Protein AF-A0AAW0DD60-F1 (afdb_monomer_lite)

pLDDT: mean 72.57, std 22.31, range [29.2, 98.38]

Secondary structure (DSSP, 8-state):
-HHHHHHHHHHHHHHHHHHHHHHHHHS-----SS-S-HHHHHHHHHHHHHHHHHHHHHHHHHTS-GGGGTT-TT--HHHHHHHHHHHHHHHHHHHHHHHHHHHSTTTT---GGGHHHHHHHHHHHHHHHHHHH--SS--S----HHHHHHHHHHTEE--TTSTTPPPEEPPHHHHHHHHHH-HHHHHTTHHHHHHHHHHHH---GGGGHHHHHHHHHHHHHHHHH-TT-TTTGGGPPPPSS--TT--SHHHHHHHHHHHTS----------------PPPPS--HHHHHHHHHHHHHHTTS--PPP--------------------------

Foldseek 3Di:
DPPVVVVVVVVVVVVVVVVVVVCVVPPPPPPPDDDPPPPLLVLLVQLLVLLVLLLVLLCCVQVVVLLLLLVDPPHDLVSLLCNLLSNLQSLLSNLLSVVLCVVVCVNQPDDPVCVVLSVQLVVLVVLLLCLLCDPVAPAANRDHPVLSVVSNVVQWDADPVDPVGRIHGDDSVRSVVCCLPPPVNVVSSVSVSVNSNVSNPDPDPSNSQSSLLNSLSSLSNSCSSPVPPPCSVVSRDDDPDLPPSRDHPVSVVVVVVVVPDDDPDDDDDDDDDDDDDDDDDPPCPVVSVVVSVVSVVVSNDDDDDDDDDDDDDDDDDDDDDDDDDDDDDDDD

Radius of gyration: 29.28 Å; chains: 1; bounding box: 53×92×102 Å

Organism: NCBI:txid297713

Sequence (332 aa):
MGTTSLALACIALVISLLHALIAAWIRPRSYNSRWGNDRDIMRKFPLYKATEDLSYKLRNIVDNNFALIFTSDQSTDRQRSYAVMHTSYVFGQFLSWVHILRNETEFLNPSIKHRHDARAINLIFRHIRTTLLTDGSSSPFMLWAGEQLAIAEIMTVRDPMEEGGQARCVGFATFCRKWKADEDFRDWFHPTAEGLFLIGESNDPSDYERLQCLQHLLADLLVHLNPQDHDAEMRIIRCHATPSWCRCNYCDKARSMTMSRPSVLHNSPQSVSILPVLRPNAHGKDDNINMAMEAMKSLTRPGGSVPLSTKQPSSSKRMDWLLTPMFLCMYQ

Structure (mmCIF, N/CA/C/O backbone):
data_AF-A0AAW0DD60-F1
#
_entry.id   AF-A0AAW0DD60-F1
#
loop_
_atom_site.group_PDB
_atom_site.id
_atom_site.type_symbol
_atom_site.label_atom_id
_atom_site.label_alt_id
_atom_site.label_comp_id
_atom_site.label_asym_id
_atom_site.label_entity_id
_atom_site.label_seq_id
_atom_site.pdbx_PDB_ins_code
_atom_site.Cartn_x
_atom_site.Cartn_y
_atom_site.Cartn_z
_atom_site.occupancy
_atom_site.B_iso_or_equiv
_atom_site.auth_seq_id
_atom_site.auth_comp_id
_atom_site.auth_asym_id
_atom_site.auth_atom_id
_atom_site.pdbx_PDB_model_num
ATOM 1 N N . MET A 1 1 ? -13.784 -18.031 71.595 1.00 58.53 1 MET A N 1
ATOM 2 C CA . MET A 1 1 ? -14.103 -18.137 70.151 1.00 58.53 1 MET A CA 1
ATOM 3 C C . MET A 1 1 ? -13.802 -16.865 69.336 1.00 58.53 1 MET A C 1
ATOM 5 O O . MET A 1 1 ? -13.918 -16.927 68.124 1.00 58.53 1 MET A O 1
ATOM 9 N N . GLY A 1 2 ? -13.368 -15.738 69.929 1.00 68.44 2 GLY A N 1
ATOM 10 C CA . GLY A 1 2 ? -13.127 -14.490 69.172 1.00 68.44 2 GLY A CA 1
ATOM 11 C C . GLY A 1 2 ? -11.720 -14.298 68.578 1.00 68.44 2 GLY A C 1
ATOM 12 O O . GLY A 1 2 ? -11.557 -13.536 67.633 1.00 68.44 2 GLY A O 1
ATOM 13 N N . THR A 1 3 ? -10.697 -14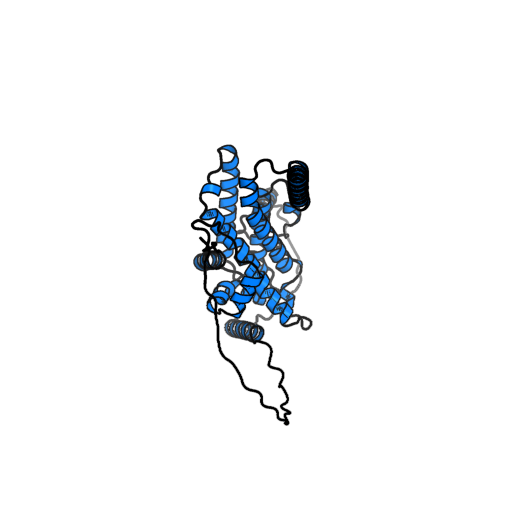.988 69.090 1.00 76.25 3 THR A N 1
ATOM 14 C CA . THR A 1 3 ? -9.293 -14.747 68.699 1.00 76.25 3 THR A CA 1
ATOM 15 C C . THR A 1 3 ? -8.919 -15.367 67.351 1.00 76.25 3 THR A C 1
ATOM 17 O O . THR A 1 3 ? -8.161 -14.773 66.589 1.00 76.25 3 THR A O 1
ATOM 20 N N . THR A 1 4 ? -9.489 -16.524 67.009 1.00 81.31 4 THR A N 1
ATOM 21 C CA . THR A 1 4 ? -9.241 -17.215 65.733 1.00 81.31 4 THR A CA 1
ATOM 22 C C . THR A 1 4 ? -9.902 -16.505 64.550 1.00 81.31 4 THR A C 1
ATOM 24 O O . THR A 1 4 ? -9.303 -16.400 63.483 1.00 81.31 4 THR A O 1
ATOM 27 N N . SER A 1 5 ? -11.101 -15.948 64.746 1.00 83.62 5 SER A N 1
ATOM 28 C CA . SER A 1 5 ? -11.813 -15.192 63.707 1.00 83.62 5 SER A CA 1
ATOM 29 C C . SER A 1 5 ? -11.115 -13.876 63.361 1.00 83.62 5 SER A C 1
ATOM 31 O O . SER A 1 5 ? -11.085 -13.487 62.195 1.00 83.62 5 SER A O 1
ATOM 33 N N . LEU A 1 6 ? -10.532 -13.201 64.358 1.00 85.44 6 LEU A N 1
ATOM 34 C CA . LEU A 1 6 ? -9.792 -11.958 64.143 1.00 85.44 6 LEU A CA 1
ATOM 35 C C . LEU A 1 6 ? -8.510 -12.210 63.335 1.00 85.44 6 LEU A C 1
ATOM 37 O O . LEU A 1 6 ? -8.210 -11.469 62.403 1.00 85.44 6 LEU A O 1
ATOM 41 N N . ALA A 1 7 ? -7.792 -13.293 63.643 1.00 85.94 7 ALA A N 1
ATOM 42 C CA . ALA A 1 7 ? -6.580 -13.667 62.920 1.00 85.94 7 ALA A CA 1
ATOM 43 C C . ALA A 1 7 ? -6.859 -13.975 61.437 1.00 85.94 7 ALA A C 1
ATOM 45 O O . ALA A 1 7 ? -6.128 -13.511 60.562 1.00 85.94 7 ALA A O 1
ATOM 46 N N . LEU A 1 8 ? -7.946 -14.697 61.145 1.00 85.62 8 LEU A N 1
ATOM 47 C CA . LEU A 1 8 ? -8.346 -15.021 59.771 1.00 85.62 8 LEU A CA 1
ATOM 48 C C . LEU A 1 8 ? -8.728 -13.771 58.964 1.00 85.62 8 LEU A C 1
ATOM 50 O O . LEU A 1 8 ? -8.337 -13.653 57.802 1.00 85.62 8 LEU A O 1
ATOM 54 N N . ALA A 1 9 ? -9.424 -12.813 59.583 1.00 88.50 9 ALA A N 1
ATOM 55 C CA . ALA A 1 9 ? -9.783 -11.554 58.932 1.00 88.50 9 ALA A CA 1
ATOM 56 C C . ALA A 1 9 ? -8.542 -10.725 58.548 1.00 88.50 9 ALA A C 1
ATOM 58 O O . ALA A 1 9 ? -8.467 -10.193 57.439 1.00 88.50 9 ALA A O 1
ATOM 59 N N . CYS A 1 10 ? -7.535 -10.670 59.424 1.00 91.50 10 CYS A N 1
ATOM 60 C CA . CYS A 1 10 ? -6.281 -9.968 59.145 1.00 91.50 10 CYS A CA 1
ATOM 61 C C . CYS A 1 10 ? -5.509 -10.600 57.980 1.00 91.50 10 CYS A C 1
ATOM 63 O O . CYS A 1 10 ? -4.998 -9.885 57.119 1.00 91.50 10 CYS A O 1
ATOM 65 N N . ILE A 1 11 ? -5.460 -11.933 57.914 1.00 91.81 11 ILE A N 1
ATOM 66 C CA . ILE A 1 11 ? -4.770 -12.650 56.834 1.00 91.81 11 ILE A CA 1
ATOM 67 C C . ILE A 1 11 ? -5.445 -12.373 55.483 1.00 91.81 11 ILE A C 1
ATOM 69 O O . ILE A 1 11 ? -4.763 -12.053 54.509 1.00 91.81 11 ILE A O 1
ATOM 73 N N . ALA A 1 12 ? -6.779 -12.420 55.427 1.00 89.31 12 ALA A N 1
ATOM 74 C CA . ALA A 1 12 ? -7.529 -12.137 54.203 1.00 89.31 12 ALA A CA 1
ATOM 75 C C . ALA A 1 12 ? -7.327 -10.693 53.707 1.00 89.31 12 ALA A C 1
ATOM 77 O O . ALA A 1 12 ? -7.195 -10.451 52.502 1.00 89.31 12 ALA A O 1
ATOM 78 N N . LEU A 1 13 ? -7.245 -9.735 54.633 1.00 92.69 13 LEU A N 1
ATOM 79 C CA . LEU A 1 13 ? -6.998 -8.331 54.313 1.00 92.69 13 LEU A CA 1
ATOM 80 C C . LEU A 1 13 ? -5.585 -8.117 53.750 1.00 92.69 13 LEU A C 1
ATOM 82 O O . LEU A 1 13 ? -5.423 -7.439 52.736 1.00 92.69 13 LEU A O 1
ATOM 86 N N . VAL A 1 14 ? -4.574 -8.758 54.339 1.00 94.25 14 VAL A N 1
ATOM 87 C CA . VAL A 1 14 ? -3.184 -8.689 53.857 1.00 94.25 14 VAL A CA 1
ATOM 88 C C . VAL A 1 14 ? -3.040 -9.307 52.465 1.00 94.25 14 VAL A C 1
ATOM 90 O O . VAL A 1 14 ? -2.397 -8.716 51.598 1.00 94.25 14 VAL A O 1
ATOM 93 N N . ILE A 1 15 ? -3.686 -10.448 52.208 1.00 90.94 15 ILE A N 1
ATOM 94 C CA . ILE A 1 15 ? -3.674 -11.098 50.887 1.00 90.94 15 ILE A CA 1
ATOM 95 C C . ILE A 1 15 ? -4.346 -10.210 49.834 1.00 90.94 15 ILE A C 1
ATOM 97 O O . ILE A 1 15 ? -3.844 -10.100 48.715 1.00 90.94 15 ILE A O 1
ATOM 101 N N . SER A 1 16 ? -5.445 -9.544 50.188 1.00 90.88 16 SER A N 1
ATOM 102 C CA . SER A 1 16 ? -6.163 -8.644 49.276 1.00 90.88 16 SER A CA 1
ATOM 103 C C . SER A 1 16 ? -5.336 -7.399 48.936 1.00 90.88 16 SER A C 1
ATOM 105 O O . SER A 1 16 ? -5.269 -6.994 47.774 1.00 90.88 16 SER A O 1
ATOM 107 N N . LEU A 1 17 ? -4.635 -6.833 49.923 1.00 92.38 17 LEU A N 1
ATOM 108 C CA . LEU A 1 17 ? -3.708 -5.718 49.716 1.00 92.38 17 LEU A CA 1
ATOM 109 C C . LEU A 1 17 ? -2.509 -6.122 48.850 1.00 92.38 17 LEU A C 1
ATOM 111 O O . LEU A 1 17 ? -2.136 -5.383 47.941 1.00 92.38 17 LEU A O 1
ATOM 115 N N . LEU A 1 18 ? -1.940 -7.309 49.077 1.00 91.81 18 LEU A N 1
ATOM 116 C CA . LEU A 1 18 ? -0.852 -7.844 48.256 1.00 91.81 18 LEU A CA 1
ATOM 117 C C . LEU A 1 18 ? -1.283 -8.044 46.800 1.00 91.81 18 LEU A C 1
ATOM 119 O O . LEU A 1 18 ? -0.557 -7.634 45.897 1.00 91.81 18 LEU A O 1
ATOM 123 N N . HIS A 1 19 ? -2.475 -8.593 46.556 1.00 83.81 19 HIS A N 1
ATOM 124 C CA . HIS A 1 19 ? -3.003 -8.733 45.196 1.00 83.81 19 HIS A CA 1
ATOM 125 C C . HIS A 1 19 ? -3.221 -7.380 44.518 1.00 83.81 19 HIS A C 1
ATOM 127 O O . HIS A 1 19 ? -2.851 -7.220 43.356 1.00 83.81 19 HIS A O 1
ATOM 133 N N . ALA A 1 20 ? -3.761 -6.388 45.231 1.00 83.81 20 ALA A N 1
ATOM 134 C CA . ALA A 1 20 ? -3.947 -5.045 44.688 1.00 83.81 20 ALA A CA 1
ATOM 135 C C . ALA A 1 20 ? -2.608 -4.377 44.325 1.00 83.81 20 ALA A C 1
ATOM 137 O O . ALA A 1 20 ? -2.498 -3.742 43.276 1.00 83.81 20 ALA A O 1
ATOM 138 N N . LEU A 1 21 ? -1.573 -4.565 45.149 1.00 86.06 21 LEU A N 1
ATOM 139 C CA . LEU A 1 21 ? -0.232 -4.033 44.899 1.00 86.06 21 LEU A CA 1
ATOM 140 C C . LEU A 1 21 ? 0.462 -4.734 43.726 1.00 86.06 21 LEU A C 1
ATOM 142 O O . LEU A 1 21 ? 1.033 -4.061 42.869 1.00 86.06 21 LEU A O 1
ATOM 146 N N . ILE A 1 22 ? 0.365 -6.062 43.636 1.00 84.81 22 ILE A N 1
ATOM 147 C CA . ILE A 1 22 ? 0.901 -6.834 42.506 1.00 84.81 22 ILE A CA 1
ATOM 148 C C . ILE A 1 22 ? 0.176 -6.449 41.212 1.00 84.81 22 ILE A C 1
ATOM 150 O O . ILE A 1 22 ? 0.825 -6.200 40.200 1.00 84.81 22 ILE A O 1
ATOM 154 N N . ALA A 1 23 ? -1.151 -6.305 41.243 1.00 77.06 23 ALA A N 1
ATOM 155 C CA . ALA A 1 23 ? -1.932 -5.858 40.093 1.00 77.06 23 ALA A CA 1
ATOM 156 C C . ALA A 1 23 ? -1.614 -4.410 39.684 1.00 77.06 23 ALA A C 1
ATOM 158 O O . ALA A 1 23 ? -1.673 -4.090 38.500 1.00 77.06 23 ALA A O 1
ATOM 159 N N . ALA A 1 24 ? -1.257 -3.534 40.629 1.00 77.00 24 ALA A N 1
ATOM 160 C CA . ALA A 1 24 ? -0.806 -2.172 40.342 1.00 77.00 24 ALA A CA 1
ATOM 161 C C . ALA A 1 24 ? 0.625 -2.127 39.777 1.00 77.00 24 ALA A C 1
ATOM 163 O O . ALA A 1 24 ? 0.925 -1.260 38.961 1.00 77.00 24 ALA A O 1
ATOM 164 N N . TRP A 1 25 ? 1.489 -3.061 40.184 1.00 78.00 25 TRP A N 1
ATOM 165 C CA . TRP A 1 25 ? 2.890 -3.131 39.759 1.00 78.00 25 TRP A CA 1
ATOM 166 C C . TRP A 1 25 ? 3.079 -3.853 38.416 1.00 78.00 25 TRP A C 1
ATOM 168 O O . TRP A 1 25 ? 3.893 -3.428 37.601 1.00 78.00 25 TRP A O 1
ATOM 178 N N . ILE A 1 26 ? 2.292 -4.905 38.160 1.00 70.94 26 ILE A N 1
ATOM 179 C CA . ILE A 1 26 ? 2.250 -5.633 36.878 1.00 70.94 26 ILE A CA 1
ATOM 180 C C . ILE A 1 26 ? 1.429 -4.872 35.833 1.00 70.94 26 ILE A C 1
ATOM 182 O O . ILE A 1 26 ? 1.567 -5.141 34.638 1.00 70.94 26 ILE A O 1
ATOM 186 N N . ARG A 1 27 ? 0.608 -3.890 36.244 1.00 54.12 27 ARG A N 1
ATOM 187 C CA . ARG A 1 27 ? -0.030 -2.973 35.297 1.00 54.12 27 ARG A CA 1
ATOM 188 C C . ARG A 1 27 ? 1.100 -2.362 34.465 1.00 54.12 27 ARG A C 1
ATOM 190 O O . ARG A 1 27 ? 1.954 -1.689 35.048 1.00 54.12 27 ARG A O 1
ATOM 197 N N . PRO A 1 28 ? 1.166 -2.630 33.146 1.00 50.16 28 PRO A N 1
ATOM 198 C CA . PRO A 1 28 ? 2.256 -2.143 32.326 1.00 50.16 28 PRO A CA 1
ATOM 199 C C . PRO A 1 28 ? 2.356 -0.654 32.585 1.00 50.16 28 PRO A C 1
ATOM 201 O O . PRO A 1 28 ? 1.345 0.052 32.537 1.00 50.16 28 PRO A O 1
ATOM 204 N N . ARG A 1 29 ? 3.557 -0.173 32.896 1.00 51.78 29 ARG A N 1
ATOM 205 C CA . ARG A 1 29 ? 3.861 1.254 32.937 1.00 51.78 29 ARG A CA 1
ATOM 206 C C . ARG A 1 29 ? 3.817 1.764 31.492 1.00 51.78 29 ARG A C 1
ATOM 208 O O . ARG A 1 29 ? 4.829 2.171 30.933 1.00 51.78 29 ARG A O 1
ATOM 215 N N . SER A 1 30 ? 2.656 1.641 30.847 1.00 52.03 30 SER A N 1
ATOM 216 C CA . SER A 1 30 ? 2.381 2.146 29.520 1.00 52.03 30 SER A CA 1
ATOM 217 C C . SER A 1 30 ? 2.425 3.651 29.655 1.00 52.03 30 SER A C 1
ATOM 219 O O . SER A 1 30 ? 1.538 4.241 30.260 1.00 52.03 30 SER A O 1
ATOM 221 N N . TYR A 1 31 ? 3.548 4.220 29.231 1.00 49.25 31 TYR A N 1
ATOM 222 C CA . TYR A 1 31 ? 3.700 5.485 28.517 1.00 49.25 31 TYR A CA 1
ATOM 223 C C . TYR A 1 31 ? 2.509 6.472 28.589 1.00 49.25 31 TYR A C 1
ATOM 225 O O . TYR A 1 31 ? 2.004 6.939 27.574 1.00 49.25 31 TYR A O 1
ATOM 233 N N . ASN A 1 32 ? 2.057 6.803 29.797 1.00 47.62 32 ASN A N 1
ATOM 234 C CA . ASN A 1 32 ? 0.941 7.706 30.058 1.00 47.62 32 ASN A CA 1
ATOM 235 C C . ASN A 1 32 ? 1.502 9.027 30.578 1.00 47.62 32 ASN A C 1
ATOM 237 O O . ASN A 1 32 ? 1.500 9.275 31.783 1.00 47.62 32 ASN A O 1
ATOM 241 N N . SER A 1 33 ? 2.001 9.878 29.678 1.00 51.84 33 SER A N 1
ATOM 242 C CA . SER A 1 33 ? 2.185 11.300 30.010 1.00 51.84 33 SER A CA 1
ATOM 243 C C . SER A 1 33 ? 2.230 12.286 28.833 1.00 51.84 33 SER A C 1
ATOM 245 O O . SER A 1 33 ? 2.714 13.401 29.025 1.00 51.84 33 SER A O 1
ATOM 247 N N . ARG A 1 34 ? 1.718 11.971 27.626 1.00 49.78 34 ARG A N 1
ATOM 248 C CA . ARG A 1 34 ? 1.780 12.968 26.527 1.00 49.78 34 ARG A CA 1
ATOM 249 C C . ARG A 1 34 ? 0.598 13.101 25.564 1.00 49.78 34 ARG A C 1
ATOM 251 O O . ARG A 1 34 ? 0.681 13.914 24.652 1.00 49.78 34 ARG A O 1
ATOM 258 N N . TRP A 1 35 ? -0.512 12.395 25.761 1.00 50.56 35 TRP A N 1
ATOM 259 C CA . TRP A 1 35 ? -1.558 12.312 24.733 1.00 50.56 35 TRP A CA 1
ATOM 260 C C . TRP A 1 35 ? -2.943 12.634 25.304 1.00 50.56 35 TRP A C 1
ATOM 262 O O . TRP A 1 35 ? -3.798 11.777 25.444 1.00 50.56 35 TRP A O 1
ATOM 272 N N . GLY A 1 36 ? -3.171 13.903 25.650 1.00 47.34 36 GLY A N 1
ATOM 273 C CA . GLY A 1 36 ? -4.410 14.397 26.275 1.00 47.34 36 GLY A CA 1
ATOM 274 C C . GLY A 1 36 ? -5.673 14.387 25.395 1.00 47.34 36 GLY A C 1
ATOM 275 O O . GLY A 1 36 ? -6.549 15.217 25.614 1.00 47.34 36 GLY A O 1
ATOM 276 N N . ASN A 1 37 ? -5.771 13.499 24.397 1.00 51.62 37 ASN A N 1
ATOM 277 C CA . ASN A 1 37 ? -6.973 13.285 23.580 1.00 51.62 37 ASN A CA 1
ATOM 278 C C . ASN A 1 37 ? -6.962 11.860 22.962 1.00 51.62 37 ASN A C 1
ATOM 280 O O . ASN A 1 37 ? -6.845 11.682 21.749 1.00 51.62 37 ASN A O 1
ATOM 284 N N . ASP A 1 38 ? -7.018 10.830 23.815 1.00 51.16 38 ASP A N 1
ATOM 285 C CA . ASP A 1 38 ? -6.687 9.424 23.501 1.00 51.16 38 ASP A CA 1
ATOM 286 C C . ASP A 1 38 ? -7.427 8.804 22.299 1.00 51.16 38 ASP A C 1
ATOM 288 O O . ASP A 1 38 ? -6.847 8.006 21.568 1.00 51.16 38 ASP A O 1
ATOM 292 N N . ARG A 1 39 ? -8.689 9.162 22.028 1.00 52.03 39 ARG A N 1
ATOM 293 C CA . ARG A 1 39 ? -9.481 8.483 20.977 1.00 52.03 39 ARG A CA 1
ATOM 294 C C . ARG A 1 39 ? -9.035 8.816 19.552 1.00 52.03 39 ARG A C 1
ATOM 296 O O . ARG A 1 39 ? -8.955 7.921 18.714 1.00 52.03 39 ARG A O 1
ATOM 303 N N . ASP A 1 40 ? -8.701 10.075 19.281 1.00 54.78 40 ASP A N 1
ATOM 304 C CA . ASP A 1 40 ? -8.272 10.498 17.941 1.00 54.78 40 ASP A CA 1
ATOM 305 C C . ASP A 1 40 ? -6.845 10.028 17.634 1.00 54.78 40 ASP A C 1
ATOM 307 O O . ASP A 1 40 ? -6.516 9.712 16.490 1.00 54.78 40 ASP A O 1
ATOM 311 N N . ILE A 1 41 ? -6.004 9.935 18.667 1.00 54.16 41 ILE A N 1
ATOM 312 C CA . ILE A 1 41 ? -4.613 9.485 18.563 1.00 54.16 41 ILE A CA 1
ATOM 313 C C . ILE A 1 41 ? -4.563 7.965 18.372 1.00 54.16 41 ILE A C 1
ATOM 315 O O . ILE A 1 41 ? -3.881 7.495 17.460 1.00 54.16 41 ILE A O 1
ATOM 319 N N . MET A 1 42 ? -5.350 7.199 19.138 1.00 54.53 42 MET A N 1
ATOM 320 C CA . MET A 1 42 ? -5.428 5.738 18.995 1.00 54.53 42 MET A CA 1
ATOM 321 C C . MET A 1 42 ? -5.998 5.298 17.644 1.00 54.53 42 MET A C 1
ATOM 323 O O . MET A 1 42 ? -5.601 4.257 17.132 1.00 54.53 42 MET A O 1
ATOM 327 N N . ARG A 1 43 ? -6.883 6.092 17.028 1.00 61.47 43 ARG A N 1
ATOM 328 C CA . ARG A 1 43 ? -7.404 5.804 15.681 1.00 61.47 43 ARG A CA 1
ATOM 329 C C . ARG A 1 43 ? -6.423 6.201 14.561 1.00 61.47 43 ARG A C 1
ATOM 331 O O . ARG A 1 43 ? -6.370 5.526 13.536 1.00 61.47 43 ARG A O 1
ATOM 338 N N . LYS A 1 44 ? -5.609 7.253 14.743 1.00 67.94 44 LYS A N 1
ATOM 339 C CA . LYS A 1 44 ? -4.570 7.672 13.772 1.00 67.94 44 LYS A CA 1
ATOM 340 C C . LYS A 1 44 ? -3.329 6.784 13.796 1.00 67.94 44 LYS A C 1
ATOM 342 O O . LYS A 1 44 ? -2.707 6.589 12.754 1.00 67.94 44 LYS A O 1
ATOM 347 N N . PHE A 1 45 ? -2.966 6.258 14.962 1.00 78.12 45 PHE A N 1
ATOM 348 C CA . PHE A 1 45 ? -1.712 5.533 15.156 1.00 78.12 45 PHE A CA 1
ATOM 349 C C . PHE A 1 45 ? -1.550 4.292 14.251 1.00 78.12 45 PHE A C 1
ATOM 351 O O . PHE A 1 45 ? -0.482 4.145 13.652 1.00 78.12 45 PHE A O 1
ATOM 358 N N . PRO A 1 46 ? -2.575 3.438 14.045 1.00 88.00 46 PRO A N 1
ATOM 359 C CA . PRO A 1 46 ? -2.441 2.280 13.165 1.00 88.00 46 PRO A CA 1
ATOM 360 C C . PRO A 1 46 ? -2.243 2.657 11.693 1.00 88.00 46 PRO A C 1
ATOM 362 O O . PRO A 1 46 ? -1.403 2.064 11.016 1.00 88.00 46 PRO A O 1
ATOM 365 N N . LEU A 1 47 ? -2.951 3.684 11.210 1.00 90.19 47 LEU A N 1
ATOM 366 C CA . LEU A 1 47 ? -2.760 4.197 9.852 1.00 90.19 47 LEU A CA 1
ATOM 367 C C . LEU A 1 47 ? -1.389 4.850 9.692 1.00 90.19 47 LEU A C 1
ATOM 369 O O . LEU A 1 47 ? -0.732 4.626 8.678 1.00 90.19 47 LEU A O 1
ATOM 373 N N . TYR A 1 48 ? -0.956 5.645 10.672 1.00 90.00 48 TYR A N 1
ATOM 374 C CA . TYR A 1 48 ? 0.376 6.243 10.673 1.00 90.00 48 TYR A CA 1
ATOM 375 C C . TYR A 1 48 ? 1.440 5.155 10.530 1.00 90.00 48 TYR A C 1
ATOM 377 O O . TYR A 1 48 ? 2.282 5.231 9.637 1.00 90.00 48 TYR A O 1
ATOM 385 N N . LYS A 1 49 ? 1.341 4.091 11.337 1.00 91.06 49 LYS A N 1
ATOM 386 C CA . LYS A 1 49 ? 2.300 2.991 11.297 1.00 91.06 49 LYS A CA 1
ATOM 387 C C . LYS A 1 49 ? 2.285 2.247 9.959 1.00 91.06 49 LYS A C 1
ATOM 389 O O . LYS A 1 49 ? 3.342 2.024 9.381 1.00 91.06 49 LYS A O 1
ATOM 394 N N . ALA A 1 50 ? 1.106 1.936 9.423 1.00 95.19 50 ALA A N 1
ATOM 395 C CA . ALA A 1 50 ? 0.993 1.286 8.117 1.00 95.19 50 ALA A CA 1
ATOM 396 C C . ALA A 1 50 ? 1.517 2.168 6.966 1.00 95.19 50 ALA A C 1
ATOM 398 O O . ALA A 1 50 ? 2.139 1.671 6.029 1.00 95.19 50 ALA A O 1
ATOM 399 N N . THR A 1 51 ? 1.302 3.484 7.050 1.00 94.19 51 THR A N 1
ATOM 400 C CA . THR A 1 51 ? 1.831 4.465 6.089 1.00 94.19 51 THR A CA 1
ATOM 401 C C . THR A 1 51 ? 3.358 4.521 6.155 1.00 94.19 51 THR A C 1
ATOM 403 O O . THR A 1 51 ? 4.019 4.531 5.118 1.00 94.19 51 THR A O 1
ATOM 406 N N . GLU A 1 52 ? 3.925 4.521 7.363 1.00 92.00 52 GLU A N 1
ATOM 407 C CA . GLU A 1 52 ? 5.371 4.502 7.590 1.00 92.00 52 GLU A CA 1
ATOM 408 C C . GLU A 1 52 ? 6.005 3.219 7.044 1.00 92.00 52 GLU A C 1
ATOM 410 O O . GLU A 1 52 ? 6.982 3.291 6.296 1.00 92.00 52 GLU A O 1
ATOM 415 N N . ASP A 1 53 ? 5.427 2.059 7.361 1.00 94.25 53 ASP A N 1
ATOM 416 C CA . ASP A 1 53 ? 5.940 0.757 6.932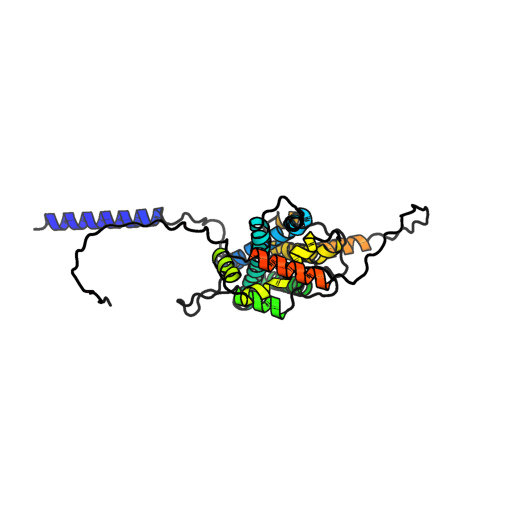 1.00 94.25 53 ASP A CA 1
ATOM 417 C C . ASP A 1 53 ? 5.905 0.619 5.400 1.00 94.25 53 ASP A C 1
ATOM 419 O O . ASP A 1 53 ? 6.888 0.176 4.795 1.00 94.25 53 ASP A O 1
ATOM 423 N N . LEU A 1 54 ? 4.819 1.063 4.751 1.00 96.06 54 LEU A N 1
ATOM 424 C CA . LEU A 1 54 ? 4.732 1.083 3.291 1.00 96.06 54 LEU A CA 1
ATOM 425 C C . LEU A 1 54 ? 5.732 2.077 2.683 1.00 96.06 54 LEU A C 1
ATOM 427 O O . LEU A 1 54 ? 6.467 1.706 1.772 1.00 96.06 54 LEU A O 1
ATOM 431 N N . SER A 1 55 ? 5.824 3.304 3.206 1.00 92.88 55 SER A N 1
ATOM 432 C CA . SER A 1 55 ? 6.774 4.320 2.721 1.00 92.88 55 SER A CA 1
ATOM 433 C C . SER A 1 55 ? 8.223 3.830 2.810 1.00 92.88 55 SER A C 1
ATOM 435 O O . SER A 1 55 ? 8.981 3.919 1.840 1.00 92.88 55 SER A O 1
ATOM 437 N N . TYR A 1 56 ? 8.600 3.225 3.940 1.00 91.19 56 TYR A N 1
ATOM 438 C CA . TYR A 1 56 ? 9.922 2.633 4.132 1.00 91.19 56 TYR A CA 1
ATOM 439 C C . TYR A 1 56 ? 10.171 1.471 3.166 1.00 91.19 56 TYR A C 1
ATOM 441 O O . TYR A 1 56 ? 11.263 1.354 2.603 1.00 91.19 56 TYR A O 1
ATOM 449 N N . LYS A 1 57 ? 9.160 0.626 2.929 1.00 94.12 57 LYS A N 1
ATOM 450 C CA . LYS A 1 57 ? 9.267 -0.472 1.969 1.00 94.12 57 LYS A CA 1
ATOM 451 C C . LYS A 1 57 ? 9.477 0.033 0.543 1.00 94.12 57 LYS A C 1
ATOM 453 O O . LYS A 1 57 ? 10.355 -0.496 -0.136 1.00 94.12 57 LYS A O 1
ATOM 458 N N . LEU A 1 58 ? 8.730 1.051 0.113 1.00 92.94 58 LEU A N 1
ATOM 459 C CA . LEU A 1 58 ? 8.896 1.658 -1.210 1.00 92.94 58 LEU A CA 1
ATOM 460 C C . LEU A 1 58 ? 10.289 2.263 -1.367 1.00 92.94 58 LEU A C 1
ATOM 462 O O . LEU A 1 58 ? 10.958 1.996 -2.358 1.00 92.94 58 LEU A O 1
ATOM 466 N N . ARG A 1 59 ? 10.779 2.974 -0.350 1.00 89.56 59 ARG A N 1
ATOM 467 C CA . ARG A 1 59 ? 12.151 3.493 -0.335 1.00 89.56 59 ARG A CA 1
ATOM 468 C C . ARG A 1 59 ? 13.202 2.400 -0.452 1.00 89.56 59 ARG A C 1
ATOM 470 O O . ARG A 1 59 ? 14.159 2.563 -1.191 1.00 89.56 59 ARG A O 1
ATOM 477 N N . ASN A 1 60 ? 13.017 1.262 0.210 1.00 90.12 60 ASN A N 1
ATOM 478 C CA . ASN A 1 60 ? 13.942 0.143 0.043 1.00 90.12 60 ASN A CA 1
ATOM 479 C C . ASN A 1 60 ? 13.917 -0.440 -1.374 1.00 90.12 60 ASN A C 1
ATOM 481 O O . ASN A 1 60 ? 14.963 -0.847 -1.871 1.00 90.12 60 ASN A O 1
ATOM 485 N N . ILE A 1 61 ? 12.750 -0.483 -2.020 1.00 90.44 61 ILE A N 1
ATOM 486 C CA . ILE A 1 61 ? 12.630 -0.939 -3.410 1.00 90.44 61 ILE A CA 1
ATOM 487 C C . ILE A 1 61 ? 13.339 0.030 -4.358 1.00 90.44 61 ILE A C 1
ATOM 489 O O . ILE A 1 61 ? 14.117 -0.433 -5.183 1.00 90.44 61 ILE A O 1
ATOM 493 N N . VAL A 1 62 ? 13.121 1.339 -4.202 1.00 87.56 62 VAL A N 1
ATOM 494 C CA . VAL A 1 62 ? 13.666 2.361 -5.110 1.00 87.56 62 VAL A CA 1
ATOM 495 C C . VAL A 1 62 ? 15.142 2.680 -4.839 1.00 87.56 62 VAL A C 1
ATOM 497 O O . VAL A 1 62 ? 15.943 2.637 -5.761 1.00 87.56 62 VAL A O 1
ATOM 500 N N . ASP A 1 63 ? 15.519 3.001 -3.598 1.00 84.56 63 ASP A N 1
ATOM 501 C CA . ASP A 1 63 ? 16.858 3.537 -3.288 1.00 84.56 63 ASP A CA 1
ATOM 502 C C . ASP A 1 63 ? 17.876 2.437 -2.977 1.00 84.56 63 ASP A C 1
ATOM 504 O O . ASP A 1 63 ? 19.063 2.570 -3.268 1.00 84.56 63 ASP A O 1
ATOM 508 N N . ASN A 1 64 ? 17.423 1.347 -2.349 1.00 81.38 64 ASN A N 1
ATOM 509 C CA . ASN A 1 64 ? 18.303 0.274 -1.877 1.00 81.38 64 ASN A CA 1
ATOM 510 C C . ASN A 1 64 ? 18.318 -0.934 -2.819 1.00 81.38 64 ASN A C 1
ATOM 512 O O . ASN A 1 64 ? 18.822 -1.991 -2.437 1.00 81.38 64 ASN A O 1
ATOM 516 N N . ASN A 1 65 ? 17.748 -0.792 -4.023 1.00 80.00 65 ASN A N 1
ATOM 517 C CA . ASN A 1 65 ? 17.671 -1.837 -5.040 1.00 80.00 65 ASN A CA 1
ATOM 518 C C . ASN A 1 65 ? 17.180 -3.181 -4.474 1.00 80.00 65 ASN A C 1
ATOM 520 O O . ASN A 1 65 ? 17.685 -4.246 -4.825 1.00 80.00 65 ASN A O 1
ATOM 524 N N . PHE A 1 66 ? 16.197 -3.152 -3.565 1.00 84.69 66 PHE A N 1
ATOM 525 C CA . PHE A 1 66 ? 15.702 -4.359 -2.892 1.00 84.69 66 PHE A CA 1
ATOM 526 C C . PHE A 1 66 ? 15.171 -5.413 -3.882 1.00 84.69 66 PHE A C 1
ATOM 528 O O . PHE A 1 66 ? 15.164 -6.602 -3.568 1.00 84.69 66 PHE A O 1
ATOM 535 N N . ALA A 1 67 ? 14.760 -4.996 -5.083 1.00 84.25 67 ALA A N 1
ATOM 536 C CA . ALA A 1 67 ? 14.327 -5.891 -6.150 1.00 84.25 67 ALA A CA 1
ATOM 537 C C . ALA A 1 67 ? 15.472 -6.726 -6.772 1.00 84.25 67 ALA A C 1
ATOM 539 O O . ALA A 1 67 ? 15.204 -7.781 -7.339 1.00 84.25 67 ALA A O 1
ATOM 540 N N . LEU A 1 68 ? 16.750 -6.369 -6.569 1.00 84.25 68 LEU A N 1
ATOM 541 C CA . LEU A 1 68 ? 17.896 -7.191 -7.010 1.00 84.25 68 LEU A CA 1
ATOM 542 C C . LEU A 1 68 ? 17.959 -8.565 -6.331 1.00 84.25 68 LEU A C 1
ATOM 544 O O . LEU A 1 68 ? 18.716 -9.438 -6.744 1.00 84.25 68 LEU A O 1
ATOM 548 N N . ILE A 1 69 ? 17.149 -8.796 -5.297 1.00 84.94 69 ILE A N 1
ATOM 549 C CA . ILE A 1 69 ? 17.000 -10.110 -4.670 1.00 84.94 69 ILE A CA 1
ATOM 550 C C . ILE A 1 69 ? 16.479 -11.183 -5.647 1.00 84.94 69 ILE A C 1
ATOM 552 O O . ILE A 1 69 ? 16.659 -12.379 -5.410 1.00 84.94 69 ILE A O 1
ATOM 556 N N . PHE A 1 70 ? 15.831 -10.774 -6.744 1.00 84.12 70 PHE A N 1
ATOM 557 C CA . PHE A 1 70 ? 15.345 -11.687 -7.782 1.00 84.12 70 PHE A CA 1
ATOM 558 C C . PHE A 1 70 ? 16.439 -12.064 -8.783 1.00 84.12 70 PHE A C 1
ATOM 560 O O . PHE A 1 70 ? 16.536 -13.237 -9.128 1.00 84.12 70 PHE A O 1
ATOM 567 N N . THR A 1 71 ? 17.321 -11.127 -9.136 1.00 83.81 71 THR A N 1
ATOM 568 C CA . THR A 1 71 ? 18.410 -11.336 -10.105 1.00 83.81 71 THR A CA 1
ATOM 569 C C . THR A 1 71 ? 19.725 -11.795 -9.476 1.00 83.81 71 THR A C 1
ATOM 571 O O . THR A 1 71 ? 20.596 -12.322 -10.161 1.00 83.81 71 THR A O 1
ATOM 574 N N . SER A 1 72 ? 19.907 -11.615 -8.166 1.00 85.62 72 SER A N 1
ATOM 575 C CA . SER A 1 72 ? 21.138 -12.003 -7.479 1.00 85.62 72 SER A CA 1
ATOM 576 C C . SER A 1 72 ? 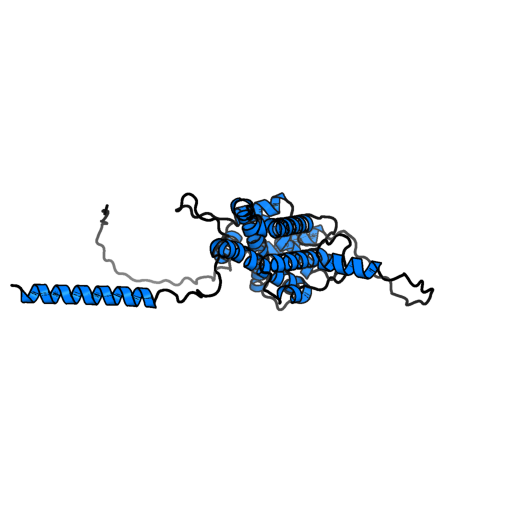21.206 -13.511 -7.214 1.00 85.62 72 SER A C 1
ATOM 578 O O . SER A 1 72 ? 20.377 -14.064 -6.484 1.00 85.62 72 SER A O 1
ATOM 580 N N . ASP A 1 73 ? 22.275 -14.149 -7.699 1.00 80.81 73 ASP A N 1
ATOM 581 C CA . ASP A 1 73 ? 22.602 -15.563 -7.445 1.00 80.81 73 ASP A CA 1
ATOM 582 C C . ASP A 1 73 ? 22.812 -15.886 -5.957 1.00 80.81 73 ASP A C 1
ATOM 584 O O . ASP A 1 73 ? 22.655 -17.027 -5.526 1.00 80.81 73 ASP A O 1
ATOM 588 N N . GLN A 1 74 ? 23.152 -14.882 -5.143 1.00 85.38 74 GLN A N 1
ATOM 589 C CA . GLN A 1 74 ? 23.371 -15.052 -3.702 1.00 85.38 74 GLN A CA 1
ATOM 590 C C . GLN A 1 74 ? 22.060 -15.097 -2.904 1.00 85.38 74 GLN A C 1
ATOM 592 O O . GLN A 1 74 ? 22.070 -15.396 -1.707 1.00 85.38 74 GLN A O 1
ATOM 597 N N . SER A 1 75 ? 20.929 -14.785 -3.540 1.00 86.25 75 SER A N 1
ATOM 598 C CA . SER A 1 75 ? 19.633 -14.723 -2.873 1.00 86.25 75 SER A CA 1
ATOM 599 C C . SER A 1 75 ? 18.984 -16.098 -2.790 1.00 86.25 75 SER A C 1
ATOM 601 O O . SER A 1 75 ? 18.790 -16.792 -3.784 1.00 86.25 75 SER A O 1
ATOM 603 N N . THR A 1 76 ? 18.599 -16.484 -1.579 1.00 89.88 76 THR A N 1
ATOM 604 C CA . THR A 1 76 ? 17.887 -17.740 -1.322 1.00 89.88 76 THR A CA 1
ATOM 605 C C . THR A 1 76 ? 16.409 -17.638 -1.702 1.00 89.88 76 THR A C 1
ATOM 607 O O . THR A 1 76 ? 15.785 -16.582 -1.569 1.00 89.88 76 THR A O 1
ATOM 610 N N . ASP A 1 77 ? 15.789 -18.764 -2.054 1.00 88.69 77 ASP A N 1
ATOM 611 C CA . ASP A 1 77 ? 14.344 -18.827 -2.332 1.00 88.69 77 ASP A CA 1
ATOM 612 C C . ASP A 1 77 ? 13.501 -18.344 -1.148 1.00 88.69 77 ASP A C 1
ATOM 614 O O . ASP A 1 77 ? 12.480 -17.672 -1.307 1.00 88.69 77 ASP A O 1
ATOM 618 N N . ARG A 1 78 ? 13.978 -18.593 0.077 1.00 90.06 78 ARG A N 1
ATOM 619 C CA . ARG A 1 78 ? 13.359 -18.068 1.297 1.00 90.06 78 ARG A CA 1
ATOM 620 C C . ARG A 1 78 ? 13.338 -16.538 1.317 1.00 90.06 78 ARG A C 1
ATOM 622 O O . ARG A 1 78 ? 12.335 -15.957 1.734 1.00 90.06 78 ARG A O 1
ATOM 629 N N . GLN A 1 79 ? 14.426 -15.889 0.909 1.00 90.62 79 GLN A N 1
ATOM 630 C CA . GLN A 1 79 ? 14.519 -14.431 0.858 1.00 90.62 79 GLN A CA 1
ATOM 631 C C . GLN A 1 79 ? 13.594 -13.848 -0.215 1.00 90.62 79 GLN A C 1
ATOM 633 O O . GLN A 1 79 ? 12.871 -12.898 0.082 1.00 90.62 79 GLN A O 1
ATOM 638 N N . ARG A 1 80 ? 13.541 -14.455 -1.408 1.00 91.00 80 ARG A N 1
ATOM 639 C CA . ARG A 1 80 ? 12.621 -14.054 -2.491 1.00 91.00 80 ARG A CA 1
ATOM 640 C C . ARG A 1 80 ? 11.157 -14.200 -2.074 1.00 91.00 80 ARG A C 1
ATOM 642 O O . ARG A 1 80 ? 10.382 -13.253 -2.179 1.00 91.00 80 ARG A O 1
ATOM 649 N N . SER A 1 81 ? 10.794 -15.343 -1.490 1.00 91.88 81 SER A N 1
ATOM 650 C CA . SER A 1 81 ? 9.444 -15.589 -0.963 1.00 91.88 81 SER A CA 1
ATOM 651 C C . SER A 1 81 ? 9.060 -14.566 0.114 1.00 91.88 81 SER A C 1
ATOM 653 O O . SER A 1 81 ? 7.982 -13.972 0.067 1.00 91.88 81 SER A O 1
ATOM 655 N N . TYR A 1 82 ? 9.967 -14.290 1.059 1.00 93.56 82 TYR A N 1
ATOM 656 C CA . TYR A 1 82 ? 9.758 -13.259 2.075 1.00 93.56 82 TYR A CA 1
ATOM 657 C C . TYR A 1 82 ? 9.590 -11.865 1.459 1.00 93.56 82 TYR A C 1
ATOM 659 O O . TYR A 1 82 ? 8.710 -11.117 1.884 1.00 93.56 82 TYR A O 1
ATOM 667 N N . ALA A 1 83 ? 10.403 -11.518 0.459 1.00 93.88 83 ALA A N 1
ATOM 668 C CA . ALA A 1 83 ? 10.325 -10.242 -0.237 1.00 93.88 83 ALA A CA 1
ATOM 669 C C . ALA A 1 83 ? 8.935 -10.023 -0.843 1.00 93.88 83 ALA A C 1
ATOM 671 O O . ALA A 1 83 ? 8.339 -8.975 -0.587 1.00 93.88 83 ALA A O 1
ATOM 672 N N . VAL A 1 84 ? 8.390 -11.018 -1.549 1.00 95.31 84 VAL A N 1
ATOM 673 C CA . VAL A 1 84 ? 7.039 -10.958 -2.128 1.00 95.31 84 VAL A CA 1
ATOM 674 C C . VAL A 1 84 ? 5.967 -10.863 -1.042 1.00 95.31 84 VAL A C 1
ATOM 676 O O . VAL A 1 84 ? 5.170 -9.921 -1.047 1.00 95.31 84 VAL A O 1
ATOM 679 N N . MET A 1 85 ? 5.964 -11.787 -0.073 1.00 96.62 85 MET A N 1
ATOM 680 C CA . MET A 1 85 ? 4.927 -11.838 0.967 1.00 96.62 85 MET A CA 1
ATOM 681 C C . MET A 1 85 ? 4.913 -10.572 1.823 1.00 96.62 85 MET A C 1
ATOM 683 O O . MET A 1 85 ? 3.851 -10.019 2.092 1.00 96.62 85 MET A O 1
ATOM 687 N N . HIS A 1 86 ? 6.080 -10.083 2.247 1.00 97.00 86 HIS A N 1
ATOM 688 C CA . HIS A 1 86 ? 6.154 -8.888 3.080 1.00 97.00 86 HIS A CA 1
ATOM 689 C C . HIS A 1 86 ? 5.772 -7.627 2.300 1.00 97.00 86 HIS A C 1
ATOM 691 O O . HIS A 1 86 ? 5.150 -6.734 2.868 1.00 97.00 86 HIS A O 1
ATOM 697 N N . THR A 1 87 ? 6.134 -7.525 1.016 1.00 97.00 87 THR A N 1
ATOM 698 C CA . THR A 1 87 ? 5.705 -6.391 0.175 1.00 97.00 87 THR A CA 1
ATOM 699 C C . THR A 1 87 ? 4.188 -6.390 0.031 1.00 97.00 87 THR A C 1
ATOM 701 O O . THR A 1 87 ? 3.544 -5.403 0.369 1.00 97.00 87 THR A O 1
ATOM 704 N N . SER A 1 88 ? 3.614 -7.526 -0.355 1.00 97.81 88 SER A N 1
ATOM 705 C CA . SER A 1 88 ? 2.165 -7.704 -0.492 1.00 97.81 88 SER A CA 1
ATOM 706 C C . SER A 1 88 ? 1.427 -7.389 0.815 1.00 97.81 88 SER A C 1
ATOM 708 O O . SER A 1 88 ? 0.435 -6.662 0.822 1.00 97.81 88 SER A O 1
ATOM 710 N N . TYR A 1 89 ? 1.971 -7.847 1.948 1.00 98.38 89 TYR A N 1
ATOM 711 C CA . TYR A 1 89 ? 1.420 -7.568 3.269 1.00 98.38 89 TYR A CA 1
ATOM 712 C C . TYR A 1 89 ? 1.371 -6.075 3.598 1.00 98.38 89 TYR A C 1
ATOM 714 O O . TYR A 1 89 ? 0.329 -5.612 4.048 1.00 98.38 89 TYR A O 1
ATOM 722 N N . VAL A 1 90 ? 2.451 -5.308 3.393 1.00 97.94 90 VAL A N 1
ATOM 723 C CA . VAL A 1 90 ? 2.442 -3.875 3.754 1.00 97.94 90 VAL A CA 1
ATOM 724 C C . VAL A 1 90 ? 1.494 -3.061 2.870 1.00 97.94 90 VAL A C 1
ATOM 726 O O . VAL A 1 90 ? 0.846 -2.139 3.364 1.00 97.94 90 VAL A O 1
ATOM 729 N N . PHE A 1 91 ? 1.335 -3.440 1.595 1.00 97.88 91 PHE A N 1
ATOM 730 C CA . PHE A 1 91 ? 0.297 -2.873 0.727 1.00 97.88 91 PHE A CA 1
ATOM 731 C C . PHE A 1 91 ? -1.100 -3.186 1.272 1.00 97.88 91 PHE A C 1
ATOM 733 O O . PHE A 1 91 ? -1.910 -2.277 1.464 1.00 97.88 91 PHE A O 1
ATOM 740 N N . GLY A 1 92 ? -1.365 -4.456 1.589 1.00 98.00 92 GLY A N 1
ATOM 741 C CA . GLY A 1 92 ? -2.642 -4.883 2.156 1.00 98.00 92 GLY A CA 1
ATOM 742 C C . GLY A 1 92 ? -2.954 -4.237 3.507 1.00 98.00 92 GLY A C 1
ATOM 743 O O . GLY A 1 92 ? -4.087 -3.826 3.751 1.00 98.00 92 GLY A O 1
ATOM 744 N N . GLN A 1 93 ? -1.946 -4.079 4.364 1.00 97.81 93 GLN A N 1
ATOM 745 C CA . GLN A 1 93 ? -2.068 -3.439 5.670 1.00 97.81 93 GLN A CA 1
ATOM 746 C C . GLN A 1 93 ? -2.465 -1.970 5.534 1.00 97.81 93 GLN A C 1
ATOM 748 O O . GLN A 1 93 ? -3.391 -1.517 6.207 1.00 97.81 93 GLN A O 1
ATOM 753 N N . PHE A 1 94 ? -1.796 -1.228 4.649 1.00 97.62 94 PHE A N 1
ATOM 754 C CA . PHE A 1 94 ? -2.146 0.161 4.373 1.00 97.62 94 PHE A CA 1
ATOM 755 C C . PHE A 1 94 ? -3.578 0.283 3.832 1.00 97.62 94 PHE A C 1
ATOM 757 O O . PHE A 1 94 ? -4.374 1.054 4.371 1.00 97.62 94 PHE A O 1
ATOM 764 N N . LEU A 1 95 ? -3.934 -0.513 2.817 1.00 97.25 95 LEU A N 1
ATOM 765 C CA . LEU A 1 95 ? -5.268 -0.486 2.208 1.00 97.25 95 LEU A CA 1
ATOM 766 C C . LEU A 1 95 ? -6.375 -0.854 3.208 1.00 97.25 95 LEU A C 1
ATOM 768 O O . LEU A 1 95 ? -7.407 -0.181 3.238 1.00 97.25 95 LEU A O 1
ATOM 772 N N . SER A 1 96 ? -6.144 -1.848 4.072 1.00 96.06 96 SER A N 1
ATOM 773 C CA . SER A 1 96 ? -7.065 -2.215 5.155 1.00 96.06 96 SER A CA 1
ATOM 774 C C . SER A 1 96 ? -7.315 -1.044 6.104 1.00 96.06 96 SER A C 1
ATOM 776 O O . SER A 1 96 ? -8.469 -0.698 6.344 1.00 96.06 96 SER A O 1
ATOM 778 N N . TRP A 1 97 ? -6.274 -0.355 6.581 1.00 93.44 97 TRP A N 1
ATOM 779 C CA . TRP A 1 97 ? -6.466 0.793 7.476 1.00 93.44 97 TRP A CA 1
ATOM 780 C C . TRP A 1 97 ? -7.170 1.969 6.801 1.00 93.44 97 TRP A C 1
ATOM 782 O O . TRP A 1 97 ? -8.027 2.601 7.419 1.00 93.44 97 TRP A O 1
ATOM 792 N N . VAL A 1 98 ? -6.877 2.242 5.528 1.00 92.25 98 VAL A N 1
ATOM 793 C CA . VAL A 1 98 ? -7.622 3.246 4.751 1.00 92.25 98 VAL A CA 1
ATOM 794 C C . VAL A 1 98 ? -9.104 2.870 4.646 1.00 92.25 98 VAL A C 1
ATOM 796 O O . VAL A 1 98 ? -9.966 3.740 4.766 1.00 92.25 98 VAL A O 1
ATOM 799 N N . HIS A 1 99 ? -9.415 1.591 4.433 1.00 92.19 99 HIS A N 1
ATOM 800 C CA . HIS A 1 99 ? -10.789 1.094 4.356 1.00 92.19 99 HIS A CA 1
ATOM 801 C C . HIS A 1 99 ? -11.516 1.164 5.704 1.00 92.19 99 HIS A C 1
ATOM 803 O O . HIS A 1 99 ? -12.619 1.710 5.764 1.00 92.19 99 HIS A O 1
ATOM 809 N N . ILE A 1 100 ? -10.887 0.701 6.789 1.00 88.56 100 ILE A N 1
ATOM 810 C CA . ILE A 1 100 ? -11.428 0.774 8.155 1.00 88.56 100 ILE A CA 1
ATOM 811 C C . ILE A 1 100 ? -11.808 2.218 8.494 1.00 88.56 100 ILE A C 1
ATOM 813 O O . ILE A 1 100 ? -12.943 2.487 8.879 1.00 88.56 100 ILE A O 1
ATOM 817 N N . LEU A 1 101 ? -10.903 3.169 8.254 1.00 83.69 101 LEU A N 1
ATOM 818 C CA . LEU A 1 101 ? -11.133 4.578 8.584 1.00 83.69 101 LEU A CA 1
ATOM 819 C C . LEU A 1 101 ? -12.192 5.260 7.711 1.00 83.69 101 LEU A C 1
ATOM 821 O O . LEU A 1 101 ? -12.803 6.233 8.146 1.00 83.69 101 LEU A O 1
ATOM 825 N N . ARG A 1 102 ? -12.412 4.782 6.480 1.00 81.31 102 ARG A N 1
ATOM 826 C CA . ARG A 1 102 ? -13.495 5.280 5.617 1.00 81.31 102 ARG A CA 1
ATOM 827 C C . ARG A 1 102 ? -14.863 4.775 6.061 1.00 81.31 102 ARG A C 1
ATOM 829 O O . ARG A 1 102 ? -15.827 5.532 5.989 1.00 81.31 102 ARG A O 1
ATOM 836 N N . ASN A 1 103 ? -14.936 3.522 6.500 1.00 78.69 103 ASN A N 1
ATOM 837 C CA . ASN A 1 103 ? -16.188 2.885 6.900 1.00 78.69 103 ASN A CA 1
ATOM 838 C C . ASN A 1 103 ? -16.598 3.244 8.334 1.00 78.69 103 ASN A C 1
ATOM 840 O O . ASN A 1 103 ? -17.786 3.289 8.643 1.00 78.69 103 ASN A O 1
ATOM 844 N N . GLU A 1 104 ? -15.640 3.553 9.207 1.00 71.31 104 GLU A N 1
ATOM 845 C CA . GLU A 1 104 ? -15.896 4.075 10.549 1.00 71.31 104 GLU A CA 1
ATOM 846 C C . GLU A 1 104 ? -16.101 5.601 10.480 1.00 71.31 104 GLU A C 1
ATOM 848 O O . GLU A 1 104 ? -15.218 6.405 10.784 1.00 71.31 104 GLU A O 1
ATOM 853 N N . THR A 1 105 ? -17.300 6.005 10.045 1.00 53.75 105 THR A N 1
ATOM 854 C CA . THR A 1 105 ? -17.732 7.386 9.731 1.00 53.75 105 THR A CA 1
ATOM 855 C C . THR A 1 105 ? -17.489 8.437 10.826 1.00 53.75 105 THR A C 1
ATOM 857 O O . THR A 1 105 ? -17.543 9.635 10.552 1.00 53.75 105 THR A O 1
ATOM 860 N N . GLU A 1 106 ? -17.187 8.033 12.060 1.00 52.94 106 GLU A N 1
ATOM 861 C CA . GLU A 1 106 ? -16.839 8.947 13.154 1.00 52.94 106 GLU A CA 1
ATOM 862 C C . GLU A 1 106 ? -15.440 9.566 13.028 1.00 52.94 106 GLU A C 1
ATOM 864 O O . GLU A 1 106 ? -15.191 10.625 13.600 1.00 52.94 106 GLU A O 1
ATOM 869 N N . PHE A 1 107 ? -14.519 8.949 12.284 1.00 50.47 107 PHE A N 1
ATOM 870 C CA . PHE A 1 107 ? -13.158 9.476 12.123 1.00 50.47 107 PHE A CA 1
ATOM 871 C C . PHE A 1 107 ? -13.100 10.714 11.211 1.00 50.47 107 PHE A C 1
ATOM 873 O O . PHE A 1 107 ? -12.210 11.556 11.332 1.00 50.47 107 PHE A O 1
ATOM 880 N N . LEU A 1 108 ? -14.088 10.854 10.321 1.00 49.94 108 LEU A N 1
ATOM 881 C CA . LEU A 1 108 ? -14.258 11.987 9.412 1.00 49.94 108 LEU A CA 1
ATOM 882 C C . LEU A 1 108 ? -15.395 12.920 9.834 1.00 49.94 108 LEU A C 1
ATOM 884 O O . LEU A 1 108 ? -15.857 13.706 9.005 1.00 49.94 108 LEU A O 1
ATOM 888 N N . ASN A 1 109 ? -15.803 12.904 11.106 1.00 49.53 109 ASN A N 1
ATOM 889 C CA . ASN A 1 109 ? -16.597 13.986 11.683 1.00 49.53 109 ASN A CA 1
ATOM 890 C C . ASN A 1 109 ? -15.674 14.936 12.467 1.00 49.53 109 ASN A C 1
ATOM 892 O O . ASN A 1 109 ? -15.718 14.983 13.698 1.00 49.53 109 ASN A O 1
ATOM 896 N N . PRO A 1 110 ? -14.756 15.654 11.786 1.00 51.44 110 PRO A N 1
ATOM 897 C CA . PRO A 1 110 ? -13.867 16.568 12.460 1.00 51.44 110 PRO A CA 1
ATOM 898 C C . PRO A 1 110 ? -14.715 17.628 13.154 1.00 51.44 110 PRO A C 1
ATOM 900 O O . PRO A 1 110 ? -15.576 18.272 12.541 1.00 51.44 110 PRO A O 1
ATOM 903 N N . SER A 1 111 ? -14.402 17.878 14.423 1.00 49.88 111 SER A N 1
ATOM 904 C CA . SER A 1 111 ? -14.771 19.145 15.039 1.00 49.88 111 SER A CA 1
ATOM 905 C C . SER A 1 111 ? -14.343 20.288 14.104 1.00 49.88 111 SER A C 1
ATOM 907 O O . SER A 1 111 ? -13.417 20.145 13.299 1.00 49.88 111 SER A O 1
ATOM 909 N N . ILE A 1 112 ? -15.016 21.438 14.175 1.00 50.78 112 ILE A N 1
ATOM 910 C CA . ILE A 1 112 ? -14.804 22.585 13.267 1.00 50.78 112 ILE A CA 1
ATOM 911 C C . ILE A 1 112 ? -13.308 22.922 13.073 1.00 50.78 112 ILE A C 1
ATOM 913 O O . ILE A 1 112 ? -12.911 23.336 11.984 1.00 50.78 112 ILE A O 1
ATOM 917 N N . LYS A 1 113 ? -12.486 22.659 14.098 1.00 51.19 113 LYS A N 1
ATOM 918 C CA . LYS A 1 113 ? -11.037 22.873 14.154 1.00 51.19 113 LYS A CA 1
ATOM 919 C C . LYS A 1 113 ? -10.195 21.901 13.305 1.00 51.19 113 LYS A C 1
ATOM 921 O O . LYS A 1 113 ? -9.125 22.292 12.862 1.00 51.19 113 LYS A O 1
ATOM 926 N N . HIS A 1 114 ? -10.666 20.681 13.032 1.00 60.66 114 HIS A N 1
ATOM 927 C CA . HIS A 1 114 ? -9.924 19.638 12.293 1.00 60.66 114 HIS A CA 1
ATOM 928 C C . HIS A 1 114 ? -10.435 19.405 10.860 1.00 60.66 114 HIS A C 1
ATOM 930 O O . HIS A 1 114 ? -9.961 18.513 10.154 1.00 60.66 114 HIS A O 1
ATOM 936 N N . ARG A 1 115 ? -11.413 20.203 10.402 1.00 59.94 115 ARG A N 1
ATOM 937 C CA . ARG A 1 115 ? -12.027 20.055 9.069 1.00 59.94 115 ARG A CA 1
ATOM 938 C C . ARG A 1 115 ? -11.033 20.190 7.919 1.00 59.94 115 ARG A C 1
ATOM 940 O O . ARG A 1 115 ? -11.210 19.538 6.892 1.00 59.94 115 ARG A O 1
ATOM 947 N N . HIS A 1 116 ? -10.021 21.037 8.079 1.00 59.72 116 HIS A N 1
ATOM 948 C CA . HIS A 1 116 ? -9.005 21.257 7.056 1.00 59.72 116 HIS A CA 1
ATOM 949 C C . HIS A 1 116 ? -8.099 20.025 6.887 1.00 59.72 116 HIS A C 1
ATOM 951 O O . HIS A 1 116 ? -7.918 19.548 5.768 1.00 59.72 116 HIS A O 1
ATOM 957 N N . ASP A 1 117 ? -7.637 19.441 7.995 1.00 73.12 117 ASP A N 1
ATOM 958 C CA . ASP A 1 117 ? -6.764 18.260 7.987 1.00 73.12 117 ASP A CA 1
ATOM 959 C C . ASP A 1 117 ? -7.472 17.033 7.403 1.00 73.12 117 ASP A C 1
ATOM 961 O O . ASP A 1 117 ? -6.908 16.317 6.580 1.00 73.12 117 ASP A O 1
ATOM 965 N N . ALA A 1 118 ? -8.749 16.830 7.744 1.00 77.50 118 ALA A N 1
ATOM 966 C CA . ALA A 1 118 ? -9.545 15.729 7.201 1.00 77.50 118 ALA A CA 1
ATOM 967 C C . ALA A 1 118 ? -9.745 15.835 5.676 1.00 77.50 118 ALA A C 1
ATOM 969 O O . ALA A 1 118 ? -9.729 14.824 4.969 1.00 77.50 118 ALA A O 1
ATOM 970 N N . ARG A 1 119 ? -9.919 17.052 5.140 1.00 82.19 119 ARG A N 1
ATOM 971 C CA . ARG A 1 119 ? -9.998 17.276 3.685 1.00 82.19 119 ARG A CA 1
ATOM 972 C C . ARG A 1 119 ? -8.660 17.004 3.005 1.00 82.19 119 ARG A C 1
ATOM 974 O O . ARG A 1 119 ? -8.656 16.362 1.958 1.00 82.19 119 ARG A O 1
ATOM 981 N N . ALA A 1 120 ? -7.553 17.448 3.601 1.00 85.75 120 ALA A N 1
ATOM 982 C CA . ALA A 1 120 ? -6.212 17.211 3.071 1.00 85.75 120 ALA A CA 1
ATOM 983 C C . ALA A 1 120 ? -5.872 15.710 3.040 1.00 85.75 120 ALA A C 1
ATOM 985 O O . ALA A 1 120 ? -5.465 15.192 2.004 1.00 85.75 120 ALA A O 1
ATOM 986 N N . ILE A 1 121 ? -6.153 14.978 4.122 1.00 87.12 121 ILE A N 1
ATOM 987 C CA . ILE A 1 121 ? -5.959 13.520 4.190 1.00 87.12 121 ILE A CA 1
ATOM 988 C C . ILE A 1 121 ? -6.800 12.801 3.125 1.00 87.12 121 ILE A C 1
ATOM 990 O O . ILE A 1 121 ? -6.282 11.961 2.390 1.00 87.12 121 ILE A O 1
ATOM 994 N N . ASN A 1 122 ? -8.081 13.157 2.975 1.00 87.25 122 ASN A N 1
ATOM 995 C CA . ASN A 1 122 ? -8.934 12.569 1.936 1.00 87.25 122 ASN A CA 1
ATOM 996 C C . ASN A 1 122 ? -8.440 12.876 0.517 1.00 87.25 122 ASN A C 1
ATOM 998 O O . ASN A 1 122 ? -8.530 12.019 -0.367 1.00 87.25 122 ASN A O 1
ATOM 1002 N N . LEU A 1 123 ? -7.905 14.078 0.294 1.00 89.94 123 LEU A N 1
ATOM 1003 C CA . LEU A 1 123 ? -7.283 14.455 -0.970 1.00 89.94 123 LEU A CA 1
ATOM 1004 C C . LEU A 1 123 ? -6.060 13.577 -1.266 1.00 89.94 123 LEU A C 1
ATOM 1006 O O . LEU A 1 123 ? -5.956 13.043 -2.370 1.00 89.94 123 LEU A O 1
ATOM 1010 N N . ILE A 1 124 ? -5.197 13.358 -0.274 1.00 91.44 124 ILE A N 1
ATOM 1011 C CA . ILE A 1 124 ? -4.020 12.490 -0.401 1.00 91.44 124 ILE A CA 1
ATOM 1012 C C . ILE A 1 124 ? -4.438 11.040 -0.657 1.00 91.44 124 ILE A C 1
ATOM 1014 O O . ILE A 1 124 ? -3.926 10.419 -1.583 1.00 91.44 124 ILE A O 1
ATOM 1018 N N . PHE A 1 125 ? -5.431 10.506 0.060 1.00 92.38 125 PHE A N 1
ATOM 1019 C CA . PHE A 1 125 ? -5.957 9.166 -0.223 1.00 92.38 125 PHE A CA 1
ATOM 1020 C C . PHE A 1 125 ? -6.516 9.028 -1.637 1.00 92.38 125 PHE A C 1
ATOM 1022 O O . PHE A 1 125 ? -6.384 7.968 -2.254 1.00 92.38 125 PHE A O 1
ATOM 1029 N N . ARG A 1 126 ? -7.164 10.075 -2.157 1.00 91.88 126 ARG A N 1
ATOM 1030 C CA . ARG A 1 126 ? -7.627 10.098 -3.545 1.00 91.88 126 ARG A CA 1
ATOM 1031 C C . ARG A 1 126 ? -6.442 10.058 -4.505 1.00 91.88 126 ARG A C 1
ATOM 1033 O O . ARG A 1 126 ? -6.483 9.258 -5.430 1.00 91.88 126 ARG A O 1
ATOM 1040 N N . HIS A 1 127 ? -5.396 10.847 -4.256 1.00 93.25 127 HIS A N 1
ATOM 1041 C CA . HIS A 1 127 ? -4.178 10.834 -5.067 1.00 93.25 127 HIS A CA 1
ATOM 1042 C C . HIS A 1 127 ? -3.473 9.471 -5.035 1.00 93.25 127 HIS A C 1
ATOM 1044 O O . HIS A 1 127 ? -3.141 8.950 -6.093 1.00 93.25 127 HIS A O 1
ATOM 1050 N N . ILE A 1 128 ? -3.330 8.841 -3.863 1.00 94.56 128 ILE A N 1
ATOM 1051 C CA . ILE A 1 128 ? -2.741 7.495 -3.733 1.00 94.56 128 ILE A CA 1
ATOM 1052 C C . ILE A 1 128 ? -3.541 6.480 -4.554 1.00 94.56 128 ILE A C 1
ATOM 1054 O O . ILE A 1 128 ? -2.971 5.749 -5.363 1.00 94.56 128 ILE A O 1
ATOM 1058 N N . ARG A 1 129 ? -4.874 6.482 -4.409 1.00 93.81 129 ARG A N 1
ATOM 1059 C CA . ARG A 1 129 ? -5.767 5.606 -5.182 1.00 93.81 129 ARG A CA 1
ATOM 1060 C C . ARG A 1 129 ? -5.609 5.815 -6.686 1.00 93.81 129 ARG A C 1
ATOM 1062 O O . ARG A 1 129 ? -5.558 4.835 -7.426 1.00 93.81 129 ARG A O 1
ATOM 1069 N N . THR A 1 130 ? -5.552 7.067 -7.144 1.00 92.38 130 THR A N 1
ATOM 1070 C CA . THR A 1 130 ? -5.381 7.370 -8.572 1.00 92.38 130 THR A CA 1
ATOM 1071 C C . THR A 1 130 ? -4.002 6.971 -9.079 1.00 92.38 130 THR A C 1
ATOM 1073 O O . THR A 1 130 ? -3.914 6.436 -10.176 1.00 92.38 130 THR A O 1
ATOM 1076 N N . THR A 1 131 ? -2.940 7.155 -8.291 1.00 92.19 131 THR A N 1
ATOM 1077 C CA . THR A 1 131 ? -1.579 6.746 -8.667 1.00 92.19 131 THR A CA 1
ATOM 1078 C C . THR A 1 131 ? -1.475 5.231 -8.844 1.00 92.19 131 THR A C 1
ATOM 1080 O O . THR A 1 131 ? -0.874 4.776 -9.813 1.00 92.19 131 THR A O 1
ATOM 1083 N N . LEU A 1 132 ? -2.109 4.451 -7.961 1.00 92.75 132 LEU A N 1
ATOM 1084 C CA . LEU A 1 132 ? -2.196 2.993 -8.105 1.00 92.75 132 LEU A CA 1
ATOM 1085 C C . LEU A 1 132 ? -3.008 2.566 -9.336 1.00 92.75 132 LEU A C 1
ATOM 1087 O O . LEU A 1 132 ? -2.656 1.589 -9.981 1.00 92.75 132 LEU A O 1
ATOM 1091 N N . LEU A 1 133 ? -4.067 3.305 -9.675 1.00 91.44 133 LEU A N 1
ATOM 1092 C CA . LEU A 1 133 ? -4.962 2.990 -10.794 1.00 91.44 133 LEU A CA 1
ATOM 1093 C C . LEU A 1 133 ? -4.399 3.378 -12.172 1.00 91.44 133 LEU A C 1
ATOM 1095 O O . LEU A 1 133 ? -4.856 2.861 -13.184 1.00 91.44 133 LEU A O 1
ATOM 1099 N N . THR A 1 134 ? -3.491 4.352 -12.235 1.00 83.25 134 THR A N 1
ATOM 1100 C CA . THR A 1 134 ? -3.117 4.996 -13.501 1.00 83.25 134 THR A CA 1
ATOM 1101 C C . THR A 1 134 ? -2.307 4.057 -14.398 1.00 83.25 134 THR A C 1
ATOM 1103 O O . THR A 1 134 ? -1.186 3.692 -14.051 1.00 83.25 134 THR A O 1
ATOM 1106 N N . ASP A 1 135 ? -2.856 3.768 -15.581 1.00 69.38 135 ASP A N 1
ATOM 1107 C CA . ASP A 1 135 ? -2.263 2.980 -16.683 1.00 69.38 135 ASP A CA 1
ATOM 1108 C C . ASP A 1 135 ? -1.344 3.817 -17.605 1.00 69.38 135 ASP A C 1
ATOM 1110 O O . ASP A 1 135 ? -0.729 3.334 -18.546 1.00 69.38 135 ASP A O 1
ATOM 1114 N N . GLY A 1 136 ? -1.231 5.126 -17.346 1.00 59.19 136 GLY A N 1
ATOM 1115 C CA . GLY A 1 136 ? -0.478 6.064 -18.192 1.00 59.19 136 GLY A CA 1
ATOM 1116 C C . GLY A 1 136 ? 1.037 5.828 -18.240 1.00 59.19 136 GLY A C 1
ATOM 1117 O O . GLY A 1 136 ? 1.713 6.404 -19.089 1.00 59.19 136 GLY A O 1
ATOM 1118 N N . SER A 1 137 ? 1.566 4.986 -17.355 1.00 58.94 137 SER A N 1
ATOM 1119 C CA . SER A 1 137 ? 2.909 4.434 -17.449 1.00 58.94 137 SER A CA 1
ATOM 1120 C C . SER A 1 137 ? 2.788 2.916 -17.400 1.00 58.94 137 SER A C 1
ATOM 1122 O O . SER A 1 137 ? 2.122 2.374 -16.516 1.00 58.94 137 SER A O 1
ATOM 1124 N N . SER A 1 138 ? 3.493 2.211 -18.286 1.00 64.50 138 SER A N 1
ATOM 1125 C CA . SER A 1 138 ? 3.688 0.751 -18.231 1.00 64.50 138 SER A CA 1
ATOM 1126 C C . SER A 1 138 ? 4.448 0.285 -16.977 1.00 64.50 138 SER A C 1
ATOM 1128 O O . SER A 1 138 ? 4.977 -0.821 -16.949 1.00 64.50 138 SER A O 1
ATOM 1130 N N . SER A 1 139 ? 4.521 1.144 -15.959 1.00 75.75 139 SER A N 1
ATOM 1131 C CA . SER A 1 139 ? 5.204 0.936 -14.702 1.00 75.75 139 SER A CA 1
ATOM 1132 C C . SER A 1 139 ? 4.586 -0.267 -13.969 1.00 75.75 139 SER A C 1
ATOM 1134 O O . SER A 1 139 ? 3.375 -0.505 -14.056 1.00 75.75 139 SER A O 1
ATOM 1136 N N . PRO A 1 140 ? 5.390 -1.020 -13.216 1.00 89.31 140 PRO A N 1
ATOM 1137 C CA . PRO A 1 140 ? 4.954 -2.050 -12.273 1.00 89.31 140 PRO A CA 1
ATOM 1138 C C . PRO A 1 140 ? 4.094 -1.538 -11.095 1.00 89.31 140 PRO A C 1
ATOM 1140 O O . PRO A 1 140 ? 4.155 -0.361 -10.739 1.00 89.31 140 PRO A O 1
ATOM 1143 N N . PHE A 1 141 ? 3.340 -2.421 -10.417 1.00 91.44 141 PHE A N 1
ATOM 1144 C CA . PHE A 1 141 ? 2.464 -2.110 -9.256 1.00 91.44 141 PHE A CA 1
ATOM 1145 C C . PHE A 1 141 ? 1.166 -1.338 -9.569 1.00 91.44 141 PHE A C 1
ATOM 1147 O O . PHE A 1 141 ? 0.676 -0.568 -8.736 1.00 91.44 141 PHE A O 1
ATOM 1154 N N . MET A 1 142 ? 0.590 -1.523 -10.757 1.00 92.88 142 MET A N 1
ATOM 1155 C CA . MET A 1 142 ? -0.754 -1.012 -11.034 1.00 92.88 142 MET A CA 1
ATOM 1156 C C . MET A 1 142 ? -1.794 -1.858 -10.287 1.00 92.88 142 MET A C 1
ATOM 1158 O O . MET A 1 142 ? -1.733 -3.081 -10.335 1.00 92.88 142 MET A O 1
ATOM 1162 N N . LEU A 1 143 ? -2.742 -1.213 -9.606 1.00 93.94 143 LEU A N 1
ATOM 1163 C CA . LEU A 1 143 ? -3.866 -1.870 -8.938 1.00 93.94 143 LEU A CA 1
ATOM 1164 C C . LEU A 1 143 ? -5.177 -1.206 -9.346 1.00 93.94 143 LEU A C 1
ATOM 1166 O O . LEU A 1 143 ? -5.387 -0.005 -9.126 1.00 93.94 143 LEU A O 1
ATOM 1170 N N . TRP A 1 144 ? -6.099 -2.001 -9.868 1.00 94.06 144 TRP A N 1
ATOM 1171 C CA . TRP A 1 144 ? -7.432 -1.558 -10.240 1.00 94.06 144 TRP A CA 1
ATOM 1172 C C . TRP A 1 144 ? -8.225 -1.140 -9.004 1.00 94.06 144 TRP A C 1
ATOM 1174 O O . TRP A 1 144 ? -7.989 -1.582 -7.881 1.00 94.06 144 TRP A O 1
ATOM 1184 N N . ALA A 1 145 ? -9.232 -0.293 -9.204 1.00 93.94 145 ALA A N 1
ATOM 1185 C CA . ALA A 1 145 ? -10.084 0.171 -8.114 1.00 93.94 145 ALA A CA 1
ATOM 1186 C C . ALA A 1 145 ? -10.774 -0.983 -7.359 1.00 93.94 145 ALA A C 1
ATOM 1188 O O . ALA A 1 145 ? -10.935 -0.891 -6.142 1.00 93.94 145 ALA A O 1
ATOM 1189 N N . GLY A 1 146 ? -11.177 -2.036 -8.081 1.00 95.62 146 GLY A N 1
ATOM 1190 C CA . GLY A 1 146 ? -11.767 -3.246 -7.506 1.00 95.62 146 GLY A CA 1
ATOM 1191 C C . GLY A 1 146 ? -10.757 -4.059 -6.700 1.00 95.62 146 GLY A C 1
ATOM 1192 O O . GLY A 1 146 ? -11.050 -4.415 -5.568 1.00 95.62 146 GLY A O 1
ATOM 1193 N N . GLU A 1 147 ? -9.545 -4.255 -7.224 1.00 96.19 147 GLU A N 1
ATOM 1194 C CA . GLU A 1 147 ? -8.460 -4.960 -6.524 1.00 96.19 147 GLU A CA 1
ATOM 1195 C C . GLU A 1 147 ? -8.062 -4.239 -5.235 1.00 96.19 147 GLU A C 1
ATOM 1197 O O . GLU A 1 147 ? -7.969 -4.859 -4.182 1.00 96.19 147 GLU A O 1
ATOM 1202 N N . GLN A 1 148 ? -7.905 -2.911 -5.280 1.00 97.06 148 GLN A N 1
ATOM 1203 C CA . GLN A 1 148 ? -7.605 -2.113 -4.087 1.00 97.06 148 GLN A CA 1
ATOM 1204 C C . GLN A 1 148 ? -8.660 -2.309 -2.987 1.00 97.06 148 GLN A C 1
ATOM 1206 O O . GLN A 1 148 ? -8.313 -2.359 -1.807 1.00 97.06 148 GLN A O 1
ATOM 1211 N N . LEU A 1 149 ? -9.942 -2.399 -3.364 1.00 96.38 149 LEU A N 1
ATOM 1212 C CA . LEU A 1 149 ? -11.038 -2.635 -2.426 1.00 96.38 149 LEU A CA 1
ATOM 1213 C C . LEU A 1 149 ? -11.041 -4.079 -1.916 1.00 96.38 149 LEU A C 1
ATOM 1215 O O . LEU A 1 149 ? -11.086 -4.273 -0.705 1.00 96.38 149 LEU A O 1
ATOM 1219 N N . ALA A 1 150 ? -10.931 -5.064 -2.809 1.00 97.12 150 ALA A N 1
ATOM 1220 C CA . ALA A 1 150 ? -10.903 -6.480 -2.456 1.00 97.12 150 ALA A CA 1
ATOM 1221 C C . ALA A 1 150 ? -9.750 -6.785 -1.492 1.00 97.12 150 ALA A C 1
ATOM 1223 O O . ALA A 1 150 ? -9.976 -7.355 -0.427 1.00 97.12 150 ALA A O 1
ATOM 1224 N N . ILE A 1 151 ? -8.536 -6.306 -1.794 1.00 98.06 151 ILE A N 1
ATOM 1225 C CA . ILE A 1 151 ? -7.371 -6.409 -0.904 1.00 98.06 151 ILE A CA 1
ATOM 1226 C C . ILE A 1 151 ? -7.685 -5.796 0.465 1.00 98.06 151 ILE A C 1
ATOM 1228 O O . ILE A 1 151 ? -7.380 -6.395 1.495 1.00 98.06 151 ILE A O 1
ATOM 1232 N N . ALA A 1 152 ? -8.290 -4.607 0.499 1.00 96.75 152 ALA A N 1
ATOM 1233 C CA . ALA A 1 152 ? -8.623 -3.950 1.756 1.00 96.75 152 ALA A CA 1
ATOM 1234 C C . ALA A 1 152 ? -9.639 -4.750 2.588 1.00 96.75 152 ALA A C 1
ATOM 1236 O O . ALA A 1 152 ? -9.483 -4.853 3.807 1.00 96.75 152 ALA A O 1
ATOM 1237 N N . GLU A 1 153 ? -10.651 -5.331 1.943 1.00 96.00 153 GLU A N 1
ATOM 1238 C CA . GLU A 1 153 ? -11.691 -6.142 2.580 1.00 96.00 153 GLU A CA 1
ATOM 1239 C C . GLU A 1 153 ? -11.125 -7.455 3.126 1.00 96.00 153 GLU A C 1
ATOM 1241 O O . GLU A 1 153 ? -11.278 -7.732 4.314 1.00 96.00 153 GLU A O 1
ATOM 1246 N N . ILE A 1 154 ? -10.384 -8.225 2.320 1.00 97.00 154 ILE A N 1
ATOM 1247 C CA . ILE A 1 154 ? -9.811 -9.517 2.751 1.00 97.00 154 ILE A CA 1
ATOM 1248 C C . ILE A 1 154 ? -8.723 -9.361 3.827 1.00 97.00 154 ILE A C 1
ATOM 1250 O O . ILE A 1 154 ? -8.446 -10.302 4.586 1.00 97.00 154 ILE A O 1
ATOM 1254 N N . MET A 1 155 ? -8.103 -8.179 3.898 1.00 97.62 155 MET A N 1
ATOM 1255 C CA . MET A 1 155 ? -7.136 -7.798 4.929 1.00 97.62 155 MET A CA 1
ATOM 1256 C C . MET A 1 155 ? -7.786 -7.221 6.185 1.00 97.62 155 MET A C 1
ATOM 1258 O O . MET A 1 155 ? -7.086 -7.031 7.179 1.00 97.62 155 MET A O 1
ATOM 1262 N N . THR A 1 156 ? -9.096 -6.980 6.184 1.00 95.25 156 THR A N 1
ATOM 1263 C CA . THR A 1 156 ? -9.835 -6.465 7.337 1.00 95.25 156 THR A CA 1
ATOM 1264 C C . THR A 1 156 ? -10.602 -7.597 8.011 1.00 95.25 156 THR A C 1
ATOM 1266 O O . THR A 1 156 ? -11.340 -8.344 7.379 1.00 95.25 156 THR A O 1
ATOM 1269 N N . VAL A 1 157 ? -10.443 -7.732 9.325 1.00 92.38 157 VAL A N 1
ATOM 1270 C CA . VAL A 1 157 ? -11.193 -8.695 10.136 1.00 92.38 157 VAL A CA 1
ATOM 1271 C C . VAL A 1 157 ? -11.889 -7.981 11.283 1.00 92.38 157 VAL A C 1
ATOM 1273 O O . VAL A 1 157 ? -11.377 -7.006 11.832 1.00 92.38 157 VAL A O 1
ATOM 1276 N N . ARG A 1 158 ? -13.061 -8.488 11.655 1.00 87.56 158 ARG A N 1
ATOM 1277 C CA . ARG A 1 158 ? -13.782 -8.107 12.873 1.00 87.56 158 ARG A CA 1
ATOM 1278 C C . ARG A 1 158 ? -13.759 -9.293 13.822 1.00 87.56 158 ARG A C 1
ATOM 1280 O O . ARG A 1 158 ? -13.732 -10.434 13.359 1.00 87.56 158 ARG A O 1
ATOM 1287 N N . ASP A 1 159 ? -13.697 -9.031 15.120 1.00 77.31 159 ASP A N 1
ATOM 1288 C CA . ASP A 1 159 ? -13.779 -10.109 16.099 1.00 77.31 159 ASP A CA 1
ATOM 1289 C C . ASP A 1 159 ? -15.202 -10.690 16.089 1.00 77.31 159 ASP A C 1
ATOM 1291 O O . ASP A 1 159 ? -16.148 -9.942 16.325 1.00 77.31 159 ASP A O 1
ATOM 1295 N N . PRO A 1 160 ? -15.388 -11.984 15.773 1.00 70.38 160 PRO A N 1
ATOM 1296 C CA . PRO A 1 160 ? -16.715 -12.586 15.743 1.00 70.38 160 PRO A CA 1
ATOM 1297 C C . PRO A 1 160 ? -17.329 -12.743 17.140 1.00 70.38 160 PRO A C 1
ATOM 1299 O O . PRO A 1 160 ? -18.532 -12.973 17.231 1.00 70.38 160 PRO A O 1
ATOM 1302 N N . MET A 1 161 ? -16.534 -12.656 18.215 1.00 70.69 161 MET A N 1
ATOM 1303 C CA . MET A 1 161 ? -17.035 -12.773 19.590 1.00 70.69 161 MET A CA 1
ATOM 1304 C C . MET A 1 161 ? -17.544 -11.444 20.159 1.00 70.69 161 MET A C 1
ATOM 1306 O O . MET A 1 161 ? -18.183 -11.438 21.208 1.00 70.69 161 MET A O 1
ATOM 1310 N N . GLU A 1 162 ? -17.301 -10.330 19.467 1.00 67.38 162 GLU A N 1
ATOM 1311 C CA . GLU A 1 162 ? -17.813 -9.011 19.827 1.00 67.38 162 GLU A CA 1
ATOM 1312 C C . GLU A 1 162 ? -18.774 -8.533 18.730 1.00 67.38 162 GLU A C 1
ATOM 1314 O O . GLU A 1 162 ? -18.352 -8.132 17.643 1.00 67.38 162 GLU A O 1
ATOM 1319 N N . GLU A 1 163 ? -20.085 -8.552 18.992 1.00 60.03 163 GLU A N 1
ATOM 1320 C CA . GLU A 1 163 ? -21.045 -7.864 18.119 1.00 60.03 163 GLU A CA 1
ATOM 1321 C C . GLU A 1 163 ? -20.690 -6.369 18.069 1.00 60.03 163 GLU A C 1
ATOM 1323 O O . GLU A 1 163 ? -20.706 -5.672 19.082 1.00 60.03 163 GLU A O 1
ATOM 1328 N N . GLY A 1 164 ? -20.317 -5.877 16.884 1.00 63.97 164 GLY A N 1
ATOM 1329 C CA . GLY A 1 164 ? -19.781 -4.521 16.721 1.00 63.97 164 GLY A CA 1
ATOM 1330 C C . GLY A 1 164 ? -18.283 -4.381 17.026 1.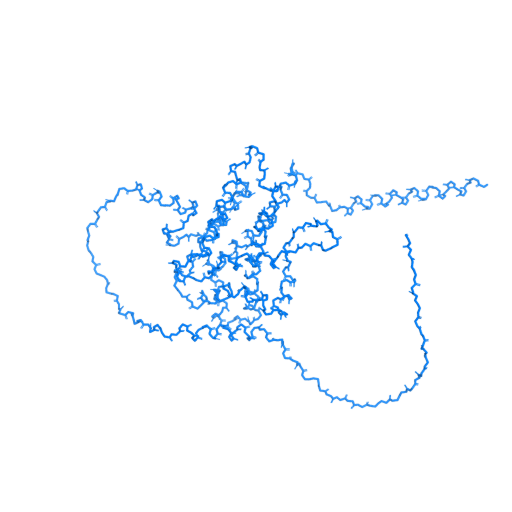00 63.97 164 GLY A C 1
ATOM 1331 O O . GLY A 1 164 ? -17.801 -3.254 17.139 1.00 63.97 164 GLY A O 1
ATOM 1332 N N . GLY A 1 165 ? -17.544 -5.492 17.120 1.00 70.25 165 GLY A N 1
ATOM 1333 C CA . GLY A 1 165 ? -16.108 -5.518 17.383 1.00 70.25 165 GLY A CA 1
ATOM 1334 C C . GLY A 1 165 ? -15.303 -4.614 16.443 1.00 70.25 165 GLY A C 1
ATOM 1335 O O . GLY A 1 165 ? -15.617 -4.461 15.249 1.00 70.25 165 GLY A O 1
ATOM 1336 N N . GLN A 1 166 ? -14.249 -4.010 16.997 1.00 79.12 166 GLN A N 1
ATOM 1337 C CA . GLN A 1 166 ? -13.396 -3.064 16.282 1.00 79.12 166 GLN A CA 1
ATOM 1338 C C . GLN A 1 166 ? -12.750 -3.740 15.067 1.00 79.12 166 GLN A C 1
ATOM 1340 O O . GLN A 1 166 ? -12.173 -4.829 15.169 1.00 79.12 166 GLN A O 1
ATOM 1345 N N . ALA A 1 167 ? -12.839 -3.097 13.901 1.00 87.56 167 ALA A N 1
ATOM 1346 C CA . ALA A 1 167 ? -12.190 -3.619 12.712 1.00 87.56 167 ALA A CA 1
ATOM 1347 C C . ALA A 1 167 ? -10.666 -3.508 12.858 1.00 87.56 167 ALA A C 1
ATOM 1349 O O . ALA A 1 167 ? -10.130 -2.486 13.294 1.00 87.56 167 ALA A O 1
ATOM 1350 N N . ARG A 1 168 ? -9.958 -4.574 12.488 1.00 89.75 168 ARG A N 1
ATOM 1351 C CA . ARG A 1 168 ? -8.498 -4.650 12.566 1.00 89.75 168 ARG A CA 1
ATOM 1352 C C . ARG A 1 168 ? -7.919 -5.263 11.303 1.00 89.75 168 ARG A C 1
ATOM 1354 O O . ARG A 1 168 ? -8.530 -6.125 10.676 1.00 89.75 168 ARG A O 1
ATOM 1361 N N . CYS A 1 169 ? -6.701 -4.861 10.969 1.00 93.94 169 CYS A N 1
ATOM 1362 C CA . CYS A 1 169 ? -5.945 -5.509 9.908 1.00 93.94 169 CYS A CA 1
ATOM 1363 C C . CYS A 1 169 ? -5.542 -6.938 10.320 1.00 93.94 169 CYS A C 1
ATOM 1365 O O . CYS A 1 169 ? -5.202 -7.210 11.479 1.00 93.94 169 CYS A O 1
ATOM 1367 N N . VAL A 1 170 ? -5.529 -7.858 9.357 1.00 95.31 170 VAL A N 1
ATOM 1368 C CA . VAL A 1 170 ? -4.917 -9.185 9.490 1.00 95.31 170 VAL A CA 1
ATOM 1369 C C . VAL A 1 170 ? -3.444 -9.024 9.877 1.00 95.31 170 VAL A C 1
ATOM 1371 O O . VAL A 1 170 ? -2.719 -8.248 9.268 1.00 95.31 170 VAL A O 1
ATOM 1374 N N . GLY A 1 171 ? -2.982 -9.771 10.884 1.00 95.31 171 GLY A N 1
ATOM 1375 C CA . GLY A 1 171 ? -1.568 -9.778 11.274 1.00 95.31 171 GLY A CA 1
ATOM 1376 C C . GLY A 1 171 ? -0.694 -10.597 10.317 1.00 95.31 171 GLY A C 1
ATOM 1377 O O . GLY A 1 171 ? -1.154 -11.588 9.746 1.00 95.31 171 GLY A O 1
ATOM 1378 N N . PHE A 1 172 ? 0.589 -10.241 10.198 1.00 97.00 172 PHE A N 1
ATOM 1379 C CA . PHE A 1 172 ? 1.516 -10.839 9.224 1.00 97.00 172 PHE A CA 1
ATOM 1380 C C . PHE A 1 172 ? 1.616 -12.373 9.290 1.00 97.00 172 PHE A C 1
ATOM 1382 O O . PHE A 1 172 ? 1.608 -13.044 8.265 1.00 97.00 172 PHE A O 1
ATOM 1389 N N . ALA A 1 173 ? 1.646 -12.969 10.486 1.00 96.62 173 ALA A N 1
ATOM 1390 C CA . ALA A 1 173 ? 1.691 -14.430 10.609 1.00 96.62 173 ALA A CA 1
ATOM 1391 C C . ALA A 1 173 ? 0.438 -15.107 10.021 1.00 96.62 173 ALA A C 1
ATOM 1393 O O . ALA A 1 173 ? 0.534 -16.163 9.396 1.00 96.62 173 ALA A O 1
ATOM 1394 N N . THR A 1 174 ? -0.736 -14.497 10.207 1.00 97.12 174 THR A N 1
ATOM 1395 C CA . THR A 1 174 ? -1.999 -14.971 9.626 1.00 97.12 174 THR A CA 1
ATOM 1396 C C . THR A 1 174 ? -2.019 -14.759 8.119 1.00 97.12 174 THR A C 1
ATOM 1398 O O . THR A 1 174 ? -2.407 -15.674 7.399 1.00 97.12 174 THR A O 1
ATOM 1401 N N . PHE A 1 175 ? -1.533 -13.609 7.645 1.00 97.94 175 PHE A N 1
ATOM 1402 C CA . PHE A 1 175 ? -1.337 -13.338 6.221 1.00 97.94 175 PHE A CA 1
ATOM 1403 C C . PHE A 1 175 ? -0.481 -14.424 5.558 1.00 97.94 175 PHE A C 1
ATOM 1405 O O . PHE A 1 175 ? -0.916 -15.042 4.596 1.00 97.94 175 PHE A O 1
ATOM 1412 N N . CYS A 1 176 ? 0.685 -14.743 6.128 1.00 97.56 176 CYS A N 1
ATOM 1413 C CA . CYS A 1 176 ? 1.579 -15.779 5.607 1.00 97.56 176 CYS A CA 1
ATOM 1414 C C . CYS A 1 176 ? 0.937 -17.172 5.565 1.00 97.56 176 CYS A C 1
ATOM 1416 O O . CYS A 1 176 ? 1.261 -17.968 4.687 1.00 97.56 176 CYS A O 1
ATOM 1418 N N . ARG A 1 177 ? 0.051 -17.498 6.518 1.00 97.56 177 ARG A N 1
ATOM 1419 C CA . ARG A 1 177 ? -0.705 -18.758 6.477 1.00 97.56 177 ARG A CA 1
ATOM 1420 C C . ARG A 1 177 ? -1.726 -18.750 5.342 1.00 97.56 177 ARG A C 1
ATOM 1422 O O . ARG A 1 177 ? -1.741 -19.707 4.579 1.00 97.56 177 ARG A O 1
ATOM 1429 N N . LYS A 1 178 ? -2.511 -17.674 5.205 1.00 97.25 178 LYS A N 1
ATOM 1430 C CA . LYS A 1 178 ? -3.476 -17.511 4.104 1.00 97.25 178 LYS A CA 1
ATOM 1431 C C . LYS A 1 178 ? -2.783 -17.578 2.743 1.00 97.25 178 LYS A C 1
ATOM 1433 O O . LYS A 1 178 ? -3.144 -18.416 1.938 1.00 97.25 178 LYS A O 1
ATOM 1438 N N . TRP A 1 179 ? -1.703 -16.821 2.555 1.00 96.81 179 TRP A N 1
ATOM 1439 C CA . TRP A 1 179 ? -0.893 -16.805 1.329 1.00 96.81 179 TRP A CA 1
ATOM 1440 C C . TRP A 1 179 ? -0.472 -18.197 0.836 1.00 96.81 179 TRP A C 1
ATOM 1442 O O . TRP A 1 179 ? -0.398 -18.454 -0.365 1.00 96.81 179 TRP A O 1
ATOM 1452 N N . LYS A 1 180 ? -0.139 -19.094 1.771 1.00 95.50 180 LYS A N 1
ATOM 1453 C CA . LYS A 1 180 ? 0.298 -20.462 1.463 1.00 95.50 180 LYS A CA 1
ATOM 1454 C C . LYS A 1 180 ? -0.863 -21.427 1.242 1.00 95.50 180 LYS A C 1
ATOM 1456 O O . LYS A 1 180 ? -0.686 -22.397 0.518 1.00 95.50 180 LYS A O 1
ATOM 1461 N N . ALA A 1 181 ? -1.985 -21.205 1.918 1.00 96.44 181 ALA A N 1
ATOM 1462 C CA . ALA A 1 181 ? -3.109 -22.135 1.950 1.00 96.44 181 ALA A CA 1
ATOM 1463 C C . ALA A 1 181 ? -4.183 -21.832 0.897 1.00 96.44 181 ALA A C 1
ATOM 1465 O O . ALA A 1 181 ? -4.912 -22.740 0.517 1.00 96.44 181 ALA A O 1
ATOM 1466 N N . ASP A 1 182 ? -4.291 -20.579 0.466 1.00 97.06 182 ASP A N 1
ATOM 1467 C CA . ASP A 1 182 ? -5.389 -20.062 -0.342 1.00 97.06 182 ASP A CA 1
ATOM 1468 C C . ASP A 1 182 ? -4.812 -19.340 -1.569 1.00 97.06 182 ASP A C 1
ATOM 1470 O O . ASP A 1 182 ? -4.101 -18.337 -1.445 1.00 97.06 182 ASP A O 1
ATOM 1474 N N . GLU A 1 183 ? -5.049 -19.920 -2.746 1.00 95.06 183 GLU A N 1
ATOM 1475 C CA . GLU A 1 183 ? -4.594 -19.384 -4.029 1.00 95.06 183 GLU A CA 1
ATOM 1476 C C . GLU A 1 183 ? -5.402 -18.151 -4.439 1.00 95.06 183 GLU A C 1
ATOM 1478 O O . GLU A 1 183 ? -4.795 -17.133 -4.761 1.00 95.06 183 GLU A O 1
ATOM 1483 N N . ASP A 1 184 ? -6.726 -18.173 -4.265 1.00 95.31 184 ASP A N 1
ATOM 1484 C CA . ASP A 1 184 ? -7.599 -17.030 -4.557 1.00 95.31 184 ASP A CA 1
ATOM 1485 C C . ASP A 1 184 ? -7.205 -15.805 -3.715 1.00 95.31 184 ASP A C 1
ATOM 1487 O O . ASP A 1 184 ? -7.172 -14.672 -4.198 1.00 95.31 184 ASP A O 1
ATOM 1491 N N . PHE A 1 185 ? -6.845 -16.014 -2.442 1.00 96.06 185 PHE A N 1
ATOM 1492 C CA . PHE A 1 185 ? -6.312 -14.948 -1.588 1.00 96.06 185 PHE A CA 1
ATOM 1493 C C . PHE A 1 185 ? -5.007 -14.364 -2.138 1.00 96.06 185 PHE A C 1
ATOM 1495 O O . PHE A 1 185 ? -4.792 -13.152 -2.065 1.00 96.06 185 PHE A O 1
ATOM 1502 N N . ARG A 1 186 ? -4.113 -15.222 -2.634 1.00 95.50 186 ARG A N 1
ATOM 1503 C CA . ARG A 1 186 ? -2.801 -14.828 -3.156 1.00 95.50 186 ARG A CA 1
ATOM 1504 C C . ARG A 1 186 ? -2.927 -14.071 -4.478 1.00 95.50 186 ARG A C 1
ATOM 1506 O O . ARG A 1 186 ? -2.180 -13.112 -4.676 1.00 95.50 186 ARG A O 1
ATOM 1513 N N . ASP A 1 187 ? -3.877 -14.444 -5.324 1.00 95.88 187 ASP A N 1
ATOM 1514 C CA . ASP A 1 187 ? -4.067 -13.858 -6.653 1.00 95.88 187 ASP A CA 1
ATOM 1515 C C . ASP A 1 187 ? -4.433 -12.371 -6.602 1.00 95.88 187 ASP A C 1
ATOM 1517 O O . ASP A 1 187 ? -3.956 -11.591 -7.427 1.00 95.88 187 ASP A O 1
ATOM 1521 N N . TRP A 1 188 ? -5.142 -11.920 -5.561 1.00 97.38 188 TRP A N 1
ATOM 1522 C CA . TRP A 1 188 ? -5.382 -10.486 -5.335 1.00 97.38 188 TRP A CA 1
ATOM 1523 C C . TRP A 1 188 ? -4.099 -9.658 -5.191 1.00 97.38 188 TRP A C 1
ATOM 1525 O O . TRP A 1 188 ? -4.110 -8.452 -5.428 1.00 97.38 188 TRP A O 1
ATOM 1535 N N . PHE A 1 189 ? -2.985 -10.283 -4.808 1.00 96.88 189 PHE A N 1
ATOM 1536 C CA . PHE A 1 189 ? -1.680 -9.637 -4.660 1.00 96.88 189 PHE A CA 1
ATOM 1537 C C . PHE A 1 189 ? -0.746 -9.892 -5.849 1.00 96.88 189 PHE A C 1
ATOM 1539 O O . PHE A 1 189 ? 0.422 -9.481 -5.801 1.00 96.88 189 PHE A O 1
ATOM 1546 N N . HIS A 1 190 ? -1.231 -10.525 -6.921 1.00 93.62 190 HIS A N 1
ATOM 1547 C CA . HIS A 1 190 ? -0.445 -10.764 -8.129 1.00 93.62 190 HIS A CA 1
ATOM 1548 C C . HIS A 1 190 ? 0.209 -9.481 -8.666 1.00 93.62 190 HIS A C 1
ATOM 1550 O O . HIS A 1 190 ? 1.427 -9.499 -8.847 1.00 93.62 190 HIS A O 1
ATOM 1556 N N . PRO A 1 191 ? -0.487 -8.330 -8.795 1.00 93.06 191 PRO A N 1
ATOM 1557 C CA . PRO A 1 191 ? 0.140 -7.133 -9.362 1.00 93.06 191 PRO A CA 1
ATOM 1558 C C . PRO A 1 191 ? 1.297 -6.584 -8.512 1.00 93.06 191 PRO A C 1
ATOM 1560 O O . PRO A 1 191 ? 2.254 -6.015 -9.039 1.00 93.06 191 PRO A O 1
ATOM 1563 N N . THR A 1 192 ? 1.250 -6.772 -7.187 1.00 93.19 192 THR A N 1
ATOM 1564 C CA . THR A 1 192 ? 2.364 -6.422 -6.288 1.00 93.19 192 THR A CA 1
ATOM 1565 C C . THR A 1 192 ? 3.528 -7.409 -6.373 1.00 93.19 192 THR A C 1
ATOM 1567 O O . THR A 1 192 ? 4.683 -6.997 -6.265 1.00 93.19 192 THR A O 1
ATOM 1570 N N . ALA A 1 193 ? 3.244 -8.702 -6.548 1.00 92.38 193 ALA A N 1
ATOM 1571 C CA . ALA A 1 193 ? 4.263 -9.742 -6.659 1.00 92.38 193 ALA A CA 1
ATOM 1572 C C . ALA A 1 193 ? 4.994 -9.664 -8.005 1.00 92.38 193 ALA A C 1
ATOM 1574 O O . ALA A 1 193 ? 6.220 -9.554 -8.039 1.00 92.38 193 ALA A O 1
ATOM 1575 N N . GLU A 1 194 ? 4.227 -9.639 -9.093 1.00 91.88 194 GLU A N 1
ATOM 1576 C CA . GLU A 1 194 ? 4.711 -9.439 -10.455 1.00 91.88 194 GLU A CA 1
ATOM 1577 C C . GLU A 1 194 ? 5.442 -8.106 -10.572 1.00 91.88 194 GLU A C 1
ATOM 1579 O O . GLU A 1 194 ? 6.543 -8.047 -11.115 1.00 91.88 194 GLU A O 1
ATOM 1584 N N . GLY A 1 195 ? 4.888 -7.041 -9.989 1.00 92.06 195 GLY A N 1
ATOM 1585 C CA . GLY A 1 195 ? 5.517 -5.737 -10.069 1.00 92.06 195 GLY A CA 1
ATOM 1586 C C . GLY A 1 195 ? 6.913 -5.709 -9.442 1.00 92.06 195 GLY A C 1
ATOM 1587 O O . GLY A 1 195 ? 7.830 -5.099 -9.987 1.00 92.06 195 GLY A O 1
ATOM 1588 N N . LEU A 1 196 ? 7.105 -6.413 -8.323 1.00 91.75 196 LEU A N 1
ATOM 1589 C CA . LEU A 1 196 ? 8.411 -6.512 -7.678 1.00 91.75 196 LEU A CA 1
ATOM 1590 C C . LEU A 1 196 ? 9.420 -7.293 -8.533 1.00 91.75 196 LEU A C 1
ATOM 1592 O O . LEU A 1 196 ? 10.595 -6.929 -8.562 1.00 91.75 196 LEU A O 1
ATOM 1596 N N . PHE A 1 197 ? 8.959 -8.337 -9.222 1.00 90.25 197 PHE A N 1
ATOM 1597 C CA . PHE A 1 197 ? 9.776 -9.108 -10.155 1.00 90.25 197 PHE A CA 1
ATOM 1598 C C . PHE A 1 197 ? 10.192 -8.262 -11.367 1.00 90.25 197 PHE A C 1
ATOM 1600 O O . PHE A 1 197 ? 11.381 -8.166 -11.657 1.00 90.25 197 PHE A O 1
ATOM 1607 N N . LEU A 1 198 ? 9.244 -7.572 -12.011 1.00 89.75 198 LEU A N 1
ATOM 1608 C CA . LEU A 1 198 ? 9.510 -6.719 -13.176 1.00 89.75 198 LEU A CA 1
ATOM 1609 C C . LEU A 1 198 ? 10.531 -5.615 -12.872 1.00 89.75 198 LEU A C 1
ATOM 1611 O O . LEU A 1 198 ? 11.426 -5.373 -13.676 1.00 89.75 198 LEU A O 1
ATOM 1615 N N . ILE A 1 199 ? 10.443 -4.990 -11.694 1.00 89.75 199 ILE A N 1
ATOM 1616 C CA . ILE A 1 199 ? 11.435 -4.000 -11.249 1.00 89.75 199 ILE A CA 1
ATOM 1617 C C . ILE A 1 199 ? 12.819 -4.633 -11.037 1.00 89.75 199 ILE A C 1
ATOM 1619 O O . ILE A 1 199 ? 13.827 -3.977 -11.269 1.00 89.75 199 ILE A O 1
ATOM 1623 N N . GLY A 1 200 ? 12.887 -5.885 -10.576 1.00 87.31 200 GLY A N 1
ATOM 1624 C CA . GLY A 1 200 ? 14.158 -6.581 -10.352 1.00 87.31 200 GLY A CA 1
ATOM 1625 C C . GLY A 1 200 ? 14.890 -6.933 -11.645 1.00 87.31 200 GLY A C 1
ATOM 1626 O O . GLY A 1 200 ? 16.119 -6.906 -11.669 1.00 87.31 200 GLY A O 1
ATOM 1627 N N . GLU A 1 201 ? 14.134 -7.235 -12.701 1.00 86.62 201 GLU A N 1
ATOM 1628 C CA . GLU A 1 201 ? 14.650 -7.561 -14.037 1.00 86.62 201 GLU A CA 1
ATOM 1629 C C . GLU A 1 201 ? 14.957 -6.312 -14.879 1.00 86.62 201 GLU A C 1
ATOM 1631 O O . GLU A 1 201 ? 15.819 -6.340 -15.761 1.00 86.62 201 GLU A O 1
ATOM 1636 N N . SER A 1 202 ? 14.254 -5.207 -14.626 1.00 83.50 202 SER A N 1
ATOM 1637 C CA . SER A 1 202 ? 14.389 -3.976 -15.400 1.00 83.50 202 SER A CA 1
ATOM 1638 C C . SER A 1 202 ? 15.422 -3.014 -14.817 1.00 83.50 202 SER A C 1
ATOM 1640 O O . SER A 1 202 ? 15.515 -2.795 -13.612 1.00 83.50 202 SER A O 1
ATOM 1642 N N . ASN A 1 203 ? 16.165 -2.361 -15.712 1.00 77.94 203 ASN A N 1
ATOM 1643 C CA . ASN A 1 203 ? 17.035 -1.230 -15.383 1.00 77.94 203 ASN A CA 1
ATOM 1644 C C . ASN A 1 203 ? 16.432 0.115 -15.825 1.00 77.94 203 ASN A C 1
ATOM 1646 O O . ASN A 1 203 ? 17.141 1.122 -15.836 1.00 77.94 203 ASN A O 1
ATOM 1650 N N . ASP A 1 204 ? 15.159 0.146 -16.231 1.00 85.12 204 ASP A N 1
ATOM 1651 C CA . ASP A 1 204 ? 14.501 1.370 -16.683 1.00 85.12 204 ASP A CA 1
ATOM 1652 C C . ASP A 1 204 ? 14.055 2.227 -15.478 1.00 85.12 204 ASP A C 1
ATOM 1654 O O . ASP A 1 204 ? 13.226 1.789 -14.674 1.00 85.12 204 ASP A O 1
ATOM 1658 N N . PRO A 1 205 ? 14.554 3.471 -15.330 1.00 81.56 205 PRO A N 1
ATOM 1659 C CA . PRO A 1 205 ? 14.112 4.370 -14.266 1.00 81.56 205 PRO A CA 1
ATOM 1660 C C . PRO A 1 205 ? 12.602 4.652 -14.278 1.00 81.56 205 PRO A C 1
ATOM 1662 O O . PRO A 1 205 ? 12.041 4.966 -13.224 1.00 81.56 205 PRO A O 1
ATOM 1665 N N . SER A 1 206 ? 11.940 4.541 -15.436 1.00 83.50 206 SER A N 1
ATOM 1666 C CA . SER A 1 206 ? 10.498 4.782 -15.572 1.00 83.50 206 SER A CA 1
ATOM 1667 C C . SER A 1 206 ? 9.645 3.751 -14.822 1.00 83.50 206 SER A C 1
ATOM 1669 O O . SER A 1 206 ? 8.550 4.077 -14.353 1.00 83.50 206 SER A O 1
ATOM 1671 N N . ASP A 1 207 ? 10.174 2.547 -14.583 1.00 86.88 207 ASP A N 1
ATOM 1672 C CA . ASP A 1 207 ? 9.478 1.507 -13.820 1.00 86.88 207 ASP A CA 1
ATOM 1673 C C . ASP A 1 207 ? 9.305 1.886 -12.344 1.00 86.88 207 ASP A C 1
ATOM 1675 O O . ASP A 1 207 ? 8.337 1.476 -11.697 1.00 86.88 207 ASP A O 1
ATOM 1679 N N . TYR A 1 208 ? 10.176 2.751 -11.822 1.00 87.06 208 TYR A N 1
ATOM 1680 C CA . TYR A 1 208 ? 10.134 3.222 -10.439 1.00 87.06 208 TYR A CA 1
ATOM 1681 C C . TYR A 1 208 ? 9.220 4.439 -10.234 1.00 87.06 208 TYR A C 1
ATOM 1683 O O . TYR A 1 208 ? 8.924 4.781 -9.085 1.00 87.06 208 TYR A O 1
ATOM 1691 N N . GLU A 1 209 ? 8.740 5.097 -11.298 1.00 86.81 209 GLU A N 1
ATOM 1692 C CA . GLU A 1 209 ? 7.994 6.363 -11.197 1.00 86.81 209 GLU A CA 1
ATOM 1693 C C . GLU A 1 209 ? 6.741 6.249 -10.322 1.00 86.81 209 GLU A C 1
ATOM 1695 O O . GLU A 1 209 ? 6.484 7.122 -9.484 1.00 86.81 209 GLU A O 1
ATOM 1700 N N . ARG A 1 210 ? 5.969 5.159 -10.464 1.00 90.00 210 ARG A N 1
ATOM 1701 C CA . ARG A 1 210 ? 4.775 4.939 -9.634 1.00 90.00 210 ARG A CA 1
ATOM 1702 C C . ARG A 1 210 ? 5.143 4.814 -8.164 1.00 90.00 210 ARG A C 1
ATOM 1704 O O . ARG A 1 210 ? 4.511 5.457 -7.328 1.00 90.00 210 ARG A O 1
ATOM 1711 N N . LEU A 1 211 ? 6.173 4.035 -7.845 1.00 90.81 211 LEU A N 1
ATOM 1712 C CA . LEU A 1 211 ? 6.608 3.830 -6.464 1.00 90.81 211 LEU A CA 1
ATOM 1713 C C . LEU A 1 211 ? 7.175 5.110 -5.844 1.00 90.81 211 LEU A C 1
ATOM 1715 O O . LEU A 1 211 ? 6.873 5.402 -4.688 1.00 90.81 211 LEU A O 1
ATOM 1719 N N . GLN A 1 212 ? 7.921 5.907 -6.612 1.00 89.00 212 GLN A N 1
ATOM 1720 C CA . GLN A 1 212 ? 8.404 7.223 -6.183 1.00 89.00 212 GLN A CA 1
ATOM 1721 C C . GLN A 1 212 ? 7.236 8.170 -5.883 1.00 89.00 212 GLN A C 1
ATOM 1723 O O . GLN A 1 212 ? 7.170 8.749 -4.797 1.00 89.00 212 GLN A O 1
ATOM 1728 N N . CYS A 1 213 ? 6.266 8.273 -6.800 1.00 89.38 213 CYS A N 1
ATOM 1729 C CA . CYS A 1 213 ? 5.075 9.098 -6.601 1.00 89.38 213 CYS A CA 1
ATOM 1730 C C . CYS A 1 213 ? 4.260 8.641 -5.381 1.00 89.38 213 CYS A C 1
ATOM 1732 O O . CYS A 1 213 ? 3.814 9.479 -4.593 1.00 89.38 213 CYS A O 1
ATOM 1734 N N . LEU A 1 214 ? 4.069 7.330 -5.205 1.00 92.38 214 LEU A N 1
ATOM 1735 C CA . LEU A 1 214 ? 3.393 6.780 -4.030 1.00 92.38 214 LEU A CA 1
ATOM 1736 C C . LEU A 1 214 ? 4.138 7.131 -2.752 1.00 92.38 214 LEU A C 1
ATOM 1738 O O . LEU A 1 214 ? 3.511 7.551 -1.784 1.00 92.38 214 LEU A O 1
ATOM 1742 N N . GLN A 1 215 ? 5.462 7.009 -2.746 1.00 91.75 215 GLN A N 1
ATOM 1743 C CA . GLN A 1 215 ? 6.252 7.315 -1.566 1.00 91.75 215 GLN A CA 1
ATOM 1744 C C . GLN A 1 215 ? 6.135 8.788 -1.162 1.00 91.75 215 GLN A C 1
ATOM 1746 O O . GLN A 1 215 ? 5.976 9.069 0.025 1.00 91.75 215 GLN A O 1
ATOM 1751 N N . HIS A 1 216 ? 6.108 9.720 -2.120 1.00 89.25 216 HIS A N 1
ATOM 1752 C CA . HIS A 1 216 ? 5.873 11.137 -1.818 1.00 89.25 216 HIS A CA 1
ATOM 1753 C C . HIS A 1 216 ? 4.499 11.382 -1.211 1.00 89.25 216 HIS A C 1
ATOM 1755 O O . HIS A 1 216 ? 4.380 12.118 -0.238 1.00 89.25 216 HIS A O 1
ATOM 1761 N N . LEU A 1 217 ? 3.462 10.750 -1.763 1.00 92.19 217 LEU A N 1
ATOM 1762 C CA . LEU A 1 217 ? 2.103 10.875 -1.239 1.00 92.19 217 LEU A CA 1
ATOM 1763 C C . LEU A 1 217 ? 1.977 10.268 0.166 1.00 92.19 217 LEU A C 1
ATOM 1765 O O . LEU A 1 217 ? 1.249 10.799 1.002 1.00 92.19 217 LEU A O 1
ATOM 1769 N N . LEU A 1 218 ? 2.696 9.179 0.450 1.00 92.81 218 LEU A N 1
ATOM 1770 C CA . LEU A 1 218 ? 2.768 8.595 1.791 1.00 92.81 218 LEU A CA 1
ATOM 1771 C C . LEU A 1 218 ? 3.537 9.506 2.757 1.00 92.81 218 LEU A C 1
ATOM 1773 O O . LEU A 1 218 ? 3.134 9.629 3.908 1.00 92.81 218 LEU A O 1
ATOM 1777 N N . ALA A 1 219 ? 4.600 10.178 2.309 1.00 89.25 219 ALA A N 1
ATOM 1778 C CA . ALA A 1 219 ? 5.304 11.173 3.118 1.00 89.25 219 ALA A CA 1
ATOM 1779 C C . ALA A 1 219 ? 4.411 12.386 3.435 1.00 89.25 219 ALA A C 1
ATOM 1781 O O . ALA A 1 219 ? 4.313 12.779 4.598 1.00 89.25 219 ALA A O 1
ATOM 1782 N N . ASP A 1 220 ? 3.681 12.906 2.440 1.00 88.62 220 ASP A N 1
ATOM 1783 C CA . ASP A 1 220 ? 2.659 13.943 2.641 1.00 88.62 220 ASP A CA 1
ATOM 1784 C C . ASP A 1 220 ? 1.617 13.481 3.675 1.00 88.62 220 ASP A C 1
ATOM 1786 O O . ASP A 1 220 ? 1.260 14.221 4.595 1.00 88.62 220 ASP A O 1
ATOM 1790 N N . LEU A 1 221 ? 1.158 12.228 3.574 1.00 90.25 221 LEU A N 1
ATOM 1791 C CA . LEU A 1 221 ? 0.213 11.655 4.527 1.00 90.25 221 LEU A CA 1
ATOM 1792 C C . LEU A 1 221 ? 0.789 11.590 5.950 1.00 90.25 221 LEU A C 1
ATOM 1794 O O . LEU A 1 221 ? 0.087 11.956 6.891 1.00 90.25 221 LEU A O 1
ATOM 1798 N N . LEU A 1 222 ? 2.045 11.168 6.129 1.00 87.75 222 LEU A N 1
ATOM 1799 C CA . LEU A 1 222 ? 2.694 11.100 7.446 1.00 87.75 222 LEU A CA 1
ATOM 1800 C C . LEU A 1 222 ? 2.739 12.468 8.134 1.00 87.75 222 LEU A C 1
ATOM 1802 O O . LEU A 1 222 ? 2.392 12.552 9.312 1.00 87.75 222 LEU A O 1
ATOM 1806 N N . VAL A 1 223 ? 3.067 13.533 7.396 1.00 85.12 223 VAL A N 1
ATOM 1807 C CA . VAL A 1 223 ? 3.079 14.912 7.919 1.00 85.12 223 VAL A CA 1
ATOM 1808 C C . VAL A 1 223 ? 1.689 15.331 8.410 1.00 85.12 223 VAL A C 1
ATOM 1810 O O . VAL A 1 223 ? 1.559 15.941 9.470 1.00 85.12 223 VAL A O 1
ATOM 1813 N N . HIS A 1 224 ? 0.625 14.969 7.687 1.00 83.88 224 HIS A N 1
ATOM 1814 C CA . HIS A 1 224 ? -0.746 15.270 8.112 1.00 83.88 224 HIS A CA 1
ATOM 1815 C C . HIS A 1 224 ? -1.242 14.390 9.269 1.00 83.88 224 HIS A C 1
ATOM 1817 O O . HIS A 1 224 ? -2.059 14.838 10.079 1.00 83.88 224 HIS A O 1
ATOM 1823 N N . LEU A 1 225 ? -0.780 13.141 9.358 1.00 82.94 225 LEU A N 1
ATOM 1824 C CA . LEU A 1 225 ? -1.142 12.230 10.445 1.00 82.94 225 LEU A CA 1
ATOM 1825 C C . LEU A 1 225 ? -0.414 12.570 11.749 1.00 82.94 225 LEU A C 1
ATOM 1827 O O . LEU A 1 225 ? -1.017 12.442 12.817 1.00 82.94 225 LEU A O 1
ATOM 1831 N N . ASN A 1 226 ? 0.834 13.034 11.665 1.00 81.50 226 ASN A N 1
ATOM 1832 C CA . ASN A 1 226 ? 1.628 13.474 12.804 1.00 81.50 226 ASN A CA 1
ATOM 1833 C C . ASN A 1 226 ? 2.502 14.698 12.457 1.00 81.50 226 ASN A C 1
ATOM 1835 O O . ASN A 1 226 ? 3.679 14.546 12.131 1.00 81.50 226 ASN A O 1
ATOM 1839 N N . PRO A 1 227 ? 1.971 15.924 12.614 1.00 74.38 227 PRO A N 1
ATOM 1840 C CA . PRO A 1 227 ? 2.713 17.151 12.310 1.00 74.38 227 PRO A CA 1
ATOM 1841 C C . PRO A 1 227 ? 3.955 17.392 13.183 1.00 74.38 227 PRO A C 1
ATOM 1843 O O . PRO A 1 227 ? 4.752 18.271 12.869 1.00 74.38 227 PRO A O 1
ATOM 1846 N N . GLN A 1 228 ? 4.101 16.672 14.303 1.00 70.62 228 GLN A N 1
ATOM 1847 C CA . GLN A 1 228 ? 5.267 16.781 15.186 1.00 70.62 228 GLN A CA 1
ATOM 1848 C C . GLN A 1 228 ? 6.426 15.870 14.760 1.00 70.62 228 GLN A C 1
ATOM 1850 O O . GLN A 1 228 ? 7.516 16.000 15.317 1.00 70.62 228 GLN A O 1
ATOM 1855 N N . ASP A 1 229 ? 6.221 14.953 13.803 1.00 70.00 229 ASP A N 1
ATOM 1856 C CA . ASP A 1 229 ? 7.327 14.180 13.236 1.00 70.00 229 ASP A CA 1
ATOM 1857 C C . ASP A 1 229 ? 8.070 15.020 12.188 1.00 70.00 229 ASP A C 1
ATOM 1859 O O . ASP A 1 229 ? 7.746 15.025 11.000 1.00 70.00 229 ASP A O 1
ATOM 1863 N N . HIS A 1 230 ? 9.087 15.744 12.655 1.00 61.88 230 HIS A N 1
ATOM 1864 C CA . HIS A 1 230 ? 9.972 16.548 11.814 1.00 61.88 230 HIS A CA 1
ATOM 1865 C C . HIS A 1 230 ? 10.808 15.706 10.834 1.00 61.88 230 HIS A C 1
ATOM 1867 O O . HIS A 1 230 ? 11.306 16.244 9.845 1.00 61.88 230 HIS A O 1
ATOM 1873 N N . ASP A 1 231 ? 10.930 14.394 11.056 1.00 66.44 231 ASP A N 1
ATOM 1874 C CA . ASP A 1 231 ? 11.721 13.508 10.201 1.00 66.44 231 ASP A CA 1
ATOM 1875 C C . ASP A 1 231 ? 10.916 12.964 9.014 1.00 66.44 231 ASP A C 1
ATOM 1877 O O . ASP A 1 231 ? 11.501 12.384 8.097 1.00 66.44 231 ASP A O 1
ATOM 1881 N N . ALA A 1 232 ? 9.590 13.144 8.986 1.00 62.44 232 ALA A N 1
ATOM 1882 C CA . ALA A 1 232 ? 8.743 12.650 7.898 1.00 62.44 232 ALA A CA 1
ATOM 1883 C C . ALA A 1 232 ? 9.140 13.245 6.531 1.00 62.44 232 ALA A C 1
ATOM 1885 O O . ALA A 1 232 ? 9.167 12.530 5.528 1.00 62.44 232 ALA A O 1
ATOM 1886 N N . GLU A 1 233 ? 9.529 14.525 6.497 1.00 60.16 233 GLU A N 1
ATOM 1887 C CA . GLU A 1 233 ? 9.970 15.221 5.278 1.00 60.16 233 GLU A CA 1
ATOM 1888 C C . GLU A 1 233 ? 11.378 14.774 4.829 1.00 60.16 233 GLU A C 1
ATOM 1890 O O . GLU A 1 233 ? 11.661 14.697 3.634 1.00 60.16 233 GLU A O 1
ATOM 1895 N N . MET A 1 234 ? 12.254 14.389 5.768 1.00 59.50 234 MET A N 1
ATOM 1896 C CA . MET A 1 234 ? 13.598 13.871 5.462 1.00 59.50 234 MET A CA 1
ATOM 1897 C C . MET A 1 234 ? 13.584 12.467 4.840 1.00 59.50 234 MET A C 1
ATOM 1899 O O . MET A 1 234 ? 14.587 12.036 4.270 1.00 59.50 234 MET A O 1
ATOM 1903 N N . ARG A 1 235 ? 12.463 11.742 4.921 1.00 66.94 235 ARG A N 1
ATOM 1904 C CA . ARG A 1 235 ? 12.322 10.376 4.389 1.00 66.94 235 ARG A CA 1
ATOM 1905 C C . ARG A 1 235 ? 11.858 10.338 2.926 1.00 66.94 235 ARG A C 1
ATOM 1907 O O . ARG A 1 235 ? 11.595 9.251 2.419 1.00 66.94 235 ARG A O 1
ATOM 1914 N N . ILE A 1 236 ? 11.733 11.483 2.251 1.00 67.56 236 ILE A N 1
ATOM 1915 C CA . ILE A 1 236 ? 11.269 11.589 0.857 1.00 67.56 236 ILE A CA 1
ATOM 1916 C C . ILE A 1 236 ? 12.355 11.104 -0.120 1.00 67.56 236 ILE A C 1
ATOM 1918 O O . ILE A 1 236 ? 13.472 11.624 -0.129 1.00 67.56 236 ILE A O 1
ATOM 1922 N N . ILE A 1 237 ? 12.010 10.141 -0.981 1.00 66.94 237 ILE A N 1
ATOM 1923 C CA . ILE A 1 237 ? 12.838 9.723 -2.122 1.00 66.94 237 ILE A CA 1
ATOM 1924 C C . ILE A 1 237 ? 12.928 10.891 -3.101 1.00 66.94 237 ILE A C 1
ATOM 1926 O O . ILE A 1 237 ? 11.920 11.524 -3.405 1.00 66.94 237 ILE A O 1
ATOM 1930 N N . ARG A 1 238 ? 14.098 11.192 -3.662 1.00 66.69 238 ARG A N 1
ATOM 1931 C CA . ARG A 1 238 ? 14.171 12.235 -4.697 1.00 66.69 238 ARG A CA 1
ATOM 1932 C C . ARG A 1 238 ? 13.498 11.747 -5.979 1.00 66.69 238 ARG A C 1
ATOM 1934 O O . ARG A 1 238 ? 13.817 10.680 -6.484 1.00 66.69 238 ARG A O 1
ATOM 1941 N N . CYS A 1 239 ? 12.591 12.553 -6.528 1.00 63.66 239 CYS A N 1
ATOM 1942 C CA . CYS A 1 239 ? 12.053 12.298 -7.863 1.00 63.66 239 CYS A CA 1
ATOM 1943 C C . CYS A 1 239 ? 13.171 12.493 -8.892 1.00 63.66 239 CYS A C 1
ATOM 1945 O O . CYS A 1 239 ? 13.665 13.613 -9.034 1.00 63.66 239 CYS A O 1
ATOM 1947 N N . HIS A 1 240 ? 13.563 11.438 -9.608 1.00 57.41 240 HIS A N 1
ATOM 1948 C CA . HIS A 1 240 ? 14.589 11.544 -10.655 1.00 57.41 240 HIS A CA 1
ATOM 1949 C C . HIS A 1 240 ? 14.073 12.226 -11.931 1.00 57.41 240 HIS A C 1
ATOM 1951 O O . HIS A 1 240 ? 14.837 12.868 -12.646 1.00 57.41 240 HIS A O 1
ATOM 1957 N N . ALA A 1 241 ? 12.765 12.190 -12.152 1.00 54.78 241 ALA A N 1
ATOM 1958 C CA . ALA A 1 241 ? 12.044 13.036 -13.087 1.00 54.78 241 ALA A CA 1
ATOM 1959 C C . ALA A 1 241 ? 10.771 13.464 -12.370 1.00 54.78 241 ALA A C 1
ATOM 1961 O O . ALA A 1 241 ? 10.153 12.622 -11.736 1.00 54.78 241 ALA A O 1
ATOM 1962 N N . THR A 1 242 ? 10.389 14.741 -12.392 1.00 59.28 242 THR A N 1
ATOM 1963 C CA . THR A 1 242 ? 9.080 15.177 -11.889 1.00 59.28 242 THR A CA 1
ATOM 1964 C C . THR A 1 242 ? 8.039 14.752 -12.919 1.00 59.28 242 THR A C 1
ATOM 1966 O O . THR A 1 242 ? 7.831 15.486 -13.891 1.00 59.28 242 THR A O 1
ATOM 1969 N N . PRO A 1 243 ? 7.368 13.593 -12.773 1.00 66.50 243 PRO A N 1
ATOM 1970 C CA . PRO A 1 243 ? 6.399 13.195 -13.767 1.00 66.50 243 PRO A CA 1
ATOM 1971 C C . PRO A 1 243 ? 5.309 14.262 -13.710 1.00 66.50 243 PRO A C 1
ATOM 1973 O O . PRO A 1 243 ? 4.856 14.657 -12.626 1.00 66.50 243 PRO A O 1
ATOM 1976 N N . SER A 1 244 ? 4.917 14.793 -14.866 1.00 70.94 244 SER A N 1
ATOM 1977 C CA . SER A 1 244 ? 3.923 15.873 -14.946 1.00 70.94 244 SER A CA 1
ATOM 1978 C C . SER A 1 244 ? 2.605 15.497 -14.254 1.00 70.94 244 SER A C 1
ATOM 1980 O O . SER A 1 244 ? 1.859 16.369 -13.807 1.00 70.94 244 SER A O 1
ATOM 1982 N N . TRP A 1 245 ? 2.358 14.195 -14.108 1.00 77.75 245 TRP A N 1
ATOM 1983 C CA . TRP A 1 245 ? 1.189 13.605 -13.480 1.00 77.75 245 TRP A CA 1
ATOM 1984 C C . TRP A 1 245 ? 1.298 13.413 -11.954 1.00 77.75 245 TRP A C 1
ATOM 1986 O O . TRP A 1 245 ? 0.261 13.259 -11.310 1.00 77.75 245 TRP A O 1
ATOM 1996 N N . CYS A 1 246 ? 2.489 13.476 -11.339 1.00 81.56 246 CYS A N 1
ATOM 1997 C CA . CYS A 1 246 ? 2.626 13.366 -9.880 1.00 81.56 246 CYS A CA 1
ATOM 1998 C C . CYS A 1 246 ? 2.033 14.606 -9.188 1.00 81.56 246 CYS A C 1
ATOM 2000 O O . CYS A 1 246 ? 2.413 15.729 -9.521 1.00 81.56 246 CYS A O 1
ATOM 2002 N N . ARG A 1 247 ? 1.117 14.419 -8.227 1.00 81.06 247 ARG A N 1
ATOM 2003 C CA . ARG A 1 247 ? 0.377 15.484 -7.504 1.00 81.06 247 ARG A CA 1
ATOM 2004 C C . ARG A 1 247 ? 0.759 15.593 -6.016 1.00 81.06 247 ARG A C 1
ATOM 2006 O O . ARG A 1 247 ? -0.094 15.911 -5.190 1.00 81.06 247 ARG A O 1
ATOM 2013 N N . CYS A 1 248 ? 1.993 15.241 -5.656 1.00 81.50 248 CYS A N 1
ATOM 2014 C CA . CYS A 1 248 ? 2.494 15.430 -4.292 1.00 81.50 248 CYS A CA 1
ATOM 2015 C C . CYS A 1 248 ? 2.973 16.874 -4.070 1.00 81.50 248 CYS A C 1
ATOM 2017 O O . CYS A 1 248 ? 3.372 17.562 -5.022 1.00 81.50 248 CYS A O 1
ATOM 2019 N N . ASN A 1 249 ? 3.010 17.313 -2.809 1.00 82.19 249 ASN A N 1
ATOM 2020 C CA . ASN A 1 249 ? 3.445 18.671 -2.466 1.00 82.19 249 ASN A CA 1
ATOM 2021 C C . ASN A 1 249 ? 4.891 18.940 -2.905 1.00 82.19 249 ASN A C 1
ATOM 2023 O O . ASN A 1 249 ? 5.228 20.061 -3.288 1.00 82.19 249 ASN A O 1
ATOM 2027 N N . TYR A 1 250 ? 5.752 17.919 -2.860 1.00 78.62 250 TYR A N 1
ATOM 2028 C CA . TYR A 1 250 ? 7.148 18.026 -3.279 1.00 78.62 250 TYR A CA 1
ATOM 2029 C C . TYR A 1 250 ? 7.274 18.350 -4.777 1.00 78.62 250 TYR A C 1
ATOM 2031 O O . TYR A 1 250 ? 7.925 19.328 -5.150 1.00 78.62 250 TYR A O 1
ATOM 2039 N N . CYS A 1 251 ? 6.604 17.584 -5.644 1.00 80.69 251 CYS A N 1
ATOM 2040 C CA . CYS A 1 251 ? 6.619 17.813 -7.090 1.00 80.69 251 CYS A CA 1
ATOM 2041 C C . CYS A 1 251 ? 5.910 19.117 -7.478 1.00 80.69 251 CYS A C 1
ATOM 2043 O O . CYS A 1 251 ? 6.370 19.798 -8.395 1.00 80.69 251 CYS A O 1
ATOM 2045 N N . ASP A 1 252 ? 4.837 19.503 -6.780 1.00 82.19 252 ASP A N 1
ATOM 2046 C CA . ASP A 1 252 ? 4.176 20.797 -6.993 1.00 82.19 252 ASP A CA 1
ATOM 2047 C C . ASP A 1 252 ? 5.098 21.980 -6.661 1.00 82.19 252 ASP A C 1
ATOM 2049 O O . ASP A 1 252 ? 5.242 22.893 -7.481 1.00 82.19 252 ASP A O 1
ATOM 2053 N N . LYS A 1 253 ? 5.792 21.942 -5.512 1.00 80.75 253 LYS A N 1
ATOM 2054 C CA . LYS A 1 253 ? 6.799 22.953 -5.136 1.00 80.75 253 LYS A CA 1
ATOM 2055 C C . LYS A 1 253 ? 7.960 22.999 -6.136 1.00 80.75 253 LYS A C 1
ATOM 2057 O O . LYS A 1 253 ? 8.374 24.079 -6.551 1.00 80.75 253 LYS A O 1
ATOM 2062 N N . ALA A 1 254 ? 8.472 21.846 -6.565 1.00 77.81 254 ALA A N 1
ATOM 2063 C CA . ALA A 1 254 ? 9.553 21.790 -7.550 1.00 77.81 254 ALA A CA 1
ATOM 2064 C C . ALA A 1 254 ? 9.134 22.413 -8.897 1.00 77.81 254 ALA A C 1
ATOM 2066 O O . ALA A 1 254 ? 9.889 23.185 -9.495 1.00 77.81 254 ALA A O 1
ATOM 2067 N N . ARG A 1 255 ? 7.906 22.148 -9.364 1.00 79.69 255 ARG A N 1
ATOM 2068 C CA . ARG A 1 255 ? 7.377 22.736 -10.607 1.00 79.69 255 ARG A CA 1
ATOM 2069 C C . ARG A 1 255 ? 7.208 24.251 -10.518 1.00 79.69 255 ARG A C 1
ATOM 2071 O O . ARG A 1 255 ? 7.601 24.945 -11.456 1.00 79.69 255 ARG A O 1
ATOM 2078 N N . SER A 1 256 ? 6.684 24.776 -9.409 1.00 78.50 256 SER A N 1
ATOM 2079 C CA . SER A 1 256 ? 6.502 26.228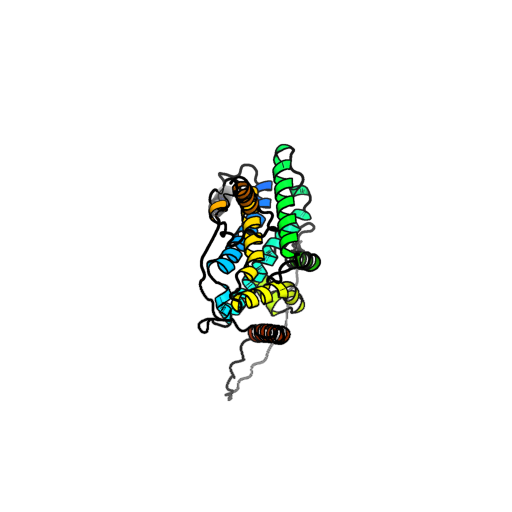 -9.245 1.00 78.50 256 SER A CA 1
ATOM 2080 C C . SER A 1 256 ? 7.835 26.988 -9.212 1.00 78.50 256 SER A C 1
ATOM 2082 O O . SER A 1 256 ? 7.948 28.068 -9.798 1.00 78.50 256 SER A O 1
ATOM 2084 N N . MET A 1 257 ? 8.880 26.392 -8.627 1.00 74.94 257 MET A N 1
ATOM 2085 C CA . MET A 1 257 ? 10.242 26.940 -8.670 1.00 74.94 257 MET A CA 1
ATOM 2086 C C . MET A 1 257 ? 10.837 26.929 -10.083 1.00 74.94 257 MET A C 1
ATOM 2088 O O . MET A 1 257 ? 11.521 27.875 -10.472 1.00 74.94 257 MET A O 1
ATOM 2092 N N . THR A 1 258 ? 10.551 25.892 -10.873 1.00 66.12 258 THR A N 1
ATOM 2093 C CA . THR A 1 258 ? 11.087 25.756 -12.238 1.00 66.12 258 THR A CA 1
ATOM 2094 C C . THR A 1 258 ? 10.454 26.767 -13.203 1.00 66.12 258 THR A C 1
ATOM 2096 O O . THR A 1 258 ? 11.150 27.315 -14.053 1.00 66.12 258 THR A O 1
ATOM 2099 N N . MET A 1 259 ? 9.165 27.089 -13.034 1.00 61.03 259 MET A N 1
ATOM 2100 C CA . MET A 1 259 ? 8.463 28.095 -13.851 1.00 61.03 259 MET A CA 1
ATOM 2101 C C . MET A 1 259 ? 8.827 29.550 -13.513 1.00 61.03 259 MET A C 1
ATOM 2103 O O . MET A 1 259 ? 8.555 30.448 -14.303 1.00 61.03 259 MET A O 1
ATOM 2107 N N . SER A 1 260 ? 9.466 29.792 -12.365 1.00 55.19 260 SER A N 1
ATOM 2108 C CA . SER A 1 260 ? 9.858 31.138 -11.920 1.00 55.19 260 SER A CA 1
ATOM 2109 C C . SER A 1 260 ? 11.236 31.581 -12.441 1.00 55.19 260 SER A C 1
ATOM 2111 O O . SER A 1 260 ? 11.660 32.706 -12.175 1.00 55.19 260 SER A O 1
ATOM 2113 N N . ARG A 1 261 ? 11.956 30.730 -13.189 1.00 42.19 261 ARG A N 1
ATOM 2114 C CA . ARG A 1 261 ? 13.191 31.114 -13.892 1.00 42.19 261 ARG A CA 1
ATOM 2115 C C . ARG A 1 261 ? 12.858 31.565 -15.322 1.00 42.19 261 ARG A C 1
ATOM 2117 O O . ARG A 1 261 ? 12.348 30.748 -16.087 1.00 42.19 261 ARG A O 1
ATOM 2124 N N . PRO A 1 262 ? 13.182 32.810 -15.729 1.00 40.28 262 PRO A N 1
ATOM 2125 C CA . PRO A 1 262 ? 13.093 33.204 -17.129 1.00 40.28 262 PRO A CA 1
ATOM 2126 C C . PRO A 1 262 ? 14.023 32.311 -17.949 1.00 40.28 262 PRO A C 1
ATOM 2128 O O . PRO A 1 262 ? 15.196 32.143 -17.608 1.00 40.28 262 PRO A O 1
ATOM 2131 N N . SER A 1 263 ? 13.496 31.722 -19.017 1.00 40.47 263 SER A N 1
ATOM 2132 C CA . SER A 1 263 ? 14.261 30.911 -19.956 1.00 40.47 263 SER A CA 1
ATOM 2133 C C . SER A 1 263 ? 15.315 31.787 -20.640 1.00 40.47 263 SER A C 1
ATOM 2135 O O . SER A 1 263 ? 15.018 32.502 -21.593 1.00 40.47 263 SER A O 1
ATOM 2137 N N . VAL A 1 264 ? 16.557 31.748 -20.157 1.00 39.00 264 VAL A N 1
ATOM 2138 C CA . VAL A 1 264 ? 17.697 32.247 -20.929 1.00 39.00 264 VAL A CA 1
ATOM 2139 C C . VAL A 1 264 ? 17.929 31.238 -22.050 1.00 39.00 264 VAL A C 1
ATOM 2141 O O . VAL A 1 264 ? 18.462 30.153 -21.828 1.00 39.00 264 VAL A O 1
ATOM 2144 N N . LEU A 1 265 ? 17.455 31.588 -23.245 1.00 41.50 265 LEU A N 1
ATOM 2145 C CA . LEU A 1 265 ? 17.816 30.954 -24.509 1.00 41.50 265 LEU A CA 1
ATOM 2146 C C . LEU A 1 265 ? 19.344 30.917 -24.625 1.00 41.50 265 LEU A C 1
ATOM 2148 O O . LEU A 1 265 ? 19.966 31.940 -24.904 1.00 41.50 265 LEU A O 1
ATOM 2152 N N . HIS A 1 266 ? 19.946 29.744 -24.435 1.00 38.97 266 HIS A N 1
ATOM 2153 C CA . HIS A 1 266 ? 21.325 29.504 -24.842 1.00 38.97 266 HIS A CA 1
ATOM 2154 C C . HIS A 1 266 ? 21.331 28.666 -26.122 1.00 38.97 266 HIS A C 1
ATOM 2156 O O . HIS A 1 266 ? 20.985 27.487 -26.128 1.00 38.97 266 HIS A O 1
ATOM 2162 N N . ASN A 1 267 ? 21.713 29.323 -27.215 1.00 34.19 267 ASN A N 1
ATOM 2163 C CA . ASN A 1 267 ? 22.029 28.717 -28.501 1.00 34.19 267 ASN A CA 1
ATOM 2164 C C . ASN A 1 267 ? 23.379 27.968 -28.437 1.00 34.19 267 ASN A C 1
ATOM 2166 O O . ASN A 1 267 ? 24.388 28.618 -28.187 1.00 34.19 267 ASN A O 1
ATOM 2170 N N . SER A 1 268 ? 23.348 26.666 -28.783 1.00 31.28 268 SER A N 1
ATOM 2171 C CA . SER A 1 268 ? 24.308 25.878 -29.610 1.00 31.28 268 SER A CA 1
ATOM 2172 C C . SER A 1 268 ? 25.792 25.718 -29.186 1.00 31.28 268 SER A C 1
ATOM 2174 O O . SER A 1 268 ? 26.294 26.518 -28.406 1.00 31.28 268 SER A O 1
ATOM 2176 N N . PRO A 1 269 ? 26.598 24.839 -29.836 1.00 49.97 269 PRO A N 1
ATOM 2177 C CA . PRO A 1 269 ? 26.424 23.419 -30.213 1.00 49.97 269 PRO A CA 1
ATOM 2178 C C . PRO A 1 269 ? 27.579 22.522 -29.678 1.00 49.97 269 PRO A C 1
ATOM 2180 O O . PRO A 1 269 ? 28.645 23.030 -29.356 1.00 49.97 269 PRO A O 1
ATOM 2183 N N . GLN A 1 270 ? 27.424 21.187 -29.681 1.00 31.81 270 GLN A N 1
ATOM 2184 C CA . GLN A 1 270 ? 28.348 20.222 -30.329 1.00 31.81 270 GLN A CA 1
ATOM 2185 C C . GLN A 1 270 ? 28.086 18.759 -29.928 1.00 31.81 270 GLN A C 1
ATOM 2187 O O . GLN A 1 270 ? 27.702 18.418 -28.815 1.00 31.81 270 GLN A O 1
ATOM 2192 N N . SER A 1 271 ? 28.298 17.924 -30.938 1.00 33.38 271 SER A N 1
ATOM 2193 C CA . SER A 1 271 ? 28.157 16.480 -31.068 1.00 33.38 271 SER A CA 1
ATOM 2194 C C . SER A 1 271 ? 28.934 15.642 -30.054 1.00 33.38 271 SER A C 1
ATOM 2196 O O . SER A 1 271 ? 30.149 15.794 -29.934 1.00 33.38 271 SER A O 1
ATOM 2198 N N . VAL A 1 272 ? 28.273 14.629 -29.489 1.00 30.97 272 VAL A N 1
ATOM 2199 C CA . VAL A 1 272 ? 28.928 13.382 -29.076 1.00 30.97 272 VAL A CA 1
ATOM 2200 C C . VAL A 1 272 ? 28.143 12.220 -29.674 1.00 30.97 272 VAL A C 1
ATOM 2202 O O . VAL A 1 272 ? 26.953 12.046 -29.423 1.00 30.97 272 VAL A O 1
ATOM 2205 N N . SER A 1 273 ? 28.827 11.467 -30.527 1.00 32.88 273 SER A N 1
ATOM 2206 C CA . SER A 1 273 ? 28.352 10.275 -31.215 1.00 32.88 273 SER A CA 1
ATOM 2207 C C . SER A 1 273 ? 28.024 9.174 -30.203 1.00 32.88 273 SER A C 1
ATOM 2209 O O . SER A 1 273 ? 28.921 8.689 -29.516 1.00 32.88 273 SER A O 1
ATOM 2211 N N . ILE A 1 274 ? 26.760 8.755 -30.128 1.00 31.64 274 ILE A N 1
ATOM 2212 C CA . ILE A 1 274 ? 26.343 7.558 -29.387 1.00 31.64 274 ILE A CA 1
ATOM 2213 C C . ILE A 1 274 ? 26.016 6.462 -30.407 1.00 31.64 274 ILE A C 1
ATOM 2215 O O . ILE A 1 274 ? 25.265 6.678 -31.357 1.00 31.64 274 ILE A O 1
ATOM 2219 N N . LEU A 1 275 ? 26.647 5.303 -30.206 1.00 30.19 275 LEU A N 1
ATOM 2220 C CA . LEU A 1 275 ? 26.473 4.048 -30.940 1.00 30.19 275 LEU A CA 1
ATOM 2221 C C . LEU A 1 275 ? 24.994 3.614 -31.027 1.00 30.19 275 LEU A C 1
ATOM 2223 O O . LEU A 1 275 ? 24.217 3.900 -30.114 1.00 30.19 275 LEU A O 1
ATOM 2227 N N . PRO A 1 276 ? 24.593 2.873 -32.076 1.00 29.20 276 PRO A N 1
ATOM 2228 C CA . PRO A 1 276 ? 23.224 2.395 -32.209 1.00 29.20 276 PRO A CA 1
ATOM 2229 C C . PRO A 1 276 ? 22.943 1.297 -31.174 1.00 29.20 276 PRO A C 1
ATOM 2231 O O . PRO A 1 276 ? 23.485 0.196 -31.246 1.00 29.20 276 PRO A O 1
ATOM 2234 N N . VAL A 1 277 ? 22.064 1.597 -30.217 1.00 34.09 277 VAL A N 1
ATOM 2235 C CA . VAL A 1 277 ? 21.448 0.597 -29.339 1.00 34.09 277 VAL A CA 1
ATOM 2236 C C . VAL A 1 277 ? 20.448 -0.200 -30.175 1.00 34.09 277 VAL A C 1
ATOM 2238 O O . VAL A 1 277 ? 19.425 0.320 -30.625 1.00 34.09 277 VAL A O 1
ATOM 2241 N N . LEU A 1 278 ? 20.771 -1.470 -30.408 1.00 30.47 278 LEU A N 1
ATOM 2242 C CA . LEU A 1 278 ? 19.858 -2.461 -30.963 1.00 30.47 278 LEU A CA 1
ATOM 2243 C C . LEU A 1 278 ? 18.657 -2.619 -30.019 1.00 30.47 278 LEU A C 1
ATOM 2245 O O . LEU A 1 278 ? 18.811 -3.025 -28.869 1.00 30.47 278 LEU A O 1
ATOM 2249 N N . ARG A 1 279 ? 17.456 -2.300 -30.514 1.00 32.88 279 ARG A N 1
ATOM 2250 C CA . ARG A 1 279 ? 16.188 -2.655 -29.862 1.00 32.88 279 ARG A CA 1
ATOM 2251 C C . ARG A 1 279 ? 16.016 -4.179 -29.881 1.00 32.88 279 ARG A C 1
ATOM 2253 O O . ARG A 1 279 ? 16.085 -4.748 -30.973 1.00 32.88 279 ARG A O 1
ATOM 2260 N N . PRO A 1 280 ? 15.697 -4.844 -28.759 1.00 36.94 280 PRO A N 1
ATOM 2261 C CA . PRO A 1 280 ? 15.108 -6.170 -28.815 1.00 36.94 280 PRO A CA 1
ATOM 2262 C C . PRO A 1 280 ? 13.636 -6.061 -29.229 1.00 36.94 280 PRO A C 1
ATOM 2264 O O . PRO A 1 280 ? 12.915 -5.144 -28.832 1.00 36.94 280 PRO A O 1
ATOM 2267 N N . ASN A 1 281 ? 13.214 -7.013 -30.056 1.00 33.44 281 ASN A N 1
ATOM 2268 C CA . ASN A 1 281 ? 11.846 -7.195 -30.522 1.00 33.44 281 ASN A CA 1
ATOM 2269 C C . ASN A 1 281 ? 10.850 -7.328 -29.359 1.00 33.44 281 ASN A C 1
ATOM 2271 O O . ASN A 1 281 ? 11.081 -8.068 -28.405 1.00 33.44 281 ASN A O 1
ATOM 2275 N N . ALA A 1 282 ? 9.691 -6.684 -29.508 1.00 38.97 282 ALA A N 1
ATOM 2276 C CA . ALA A 1 282 ? 8.545 -6.717 -28.598 1.00 38.97 282 ALA A CA 1
ATOM 2277 C C . ALA A 1 282 ? 7.759 -8.050 -28.652 1.00 38.97 282 ALA A C 1
ATOM 2279 O O . ALA A 1 282 ? 6.534 -8.051 -28.748 1.00 38.97 282 ALA A O 1
ATOM 2280 N N . HIS A 1 283 ? 8.459 -9.188 -28.615 1.00 34.78 283 HIS A N 1
ATOM 2281 C CA . HIS A 1 283 ? 7.858 -10.528 -28.689 1.00 34.78 283 HIS A CA 1
ATOM 2282 C C . HIS A 1 283 ? 8.105 -11.411 -27.453 1.00 34.78 283 HIS A C 1
ATOM 2284 O O . HIS A 1 283 ? 7.760 -12.581 -27.483 1.00 34.78 283 HIS A O 1
ATOM 2290 N N . GLY A 1 284 ? 8.654 -10.860 -26.361 1.00 36.62 284 GLY A N 1
ATOM 2291 C CA . GLY A 1 284 ? 8.976 -11.614 -25.134 1.00 36.62 284 GLY A CA 1
ATOM 2292 C C . GLY A 1 284 ? 8.116 -11.301 -23.902 1.00 36.62 284 GLY A C 1
ATOM 2293 O O . GLY A 1 284 ? 8.468 -11.714 -22.802 1.00 36.62 284 GLY A O 1
ATOM 2294 N N . LYS A 1 285 ? 7.024 -10.532 -24.035 1.00 39.44 285 LYS A N 1
ATOM 2295 C CA . LYS A 1 285 ? 6.228 -10.114 -22.865 1.00 39.44 285 LYS A CA 1
ATOM 2296 C C . LYS A 1 285 ? 5.453 -11.284 -22.239 1.00 39.44 285 LYS A C 1
ATOM 2298 O O . LYS A 1 285 ? 5.366 -11.349 -21.019 1.00 39.44 285 LYS A O 1
ATOM 2303 N N . ASP A 1 286 ? 4.996 -12.237 -23.050 1.00 40.38 286 ASP A N 1
ATOM 2304 C CA . ASP A 1 286 ? 4.195 -13.377 -22.580 1.00 40.38 286 ASP A CA 1
ATOM 2305 C C . ASP A 1 286 ? 5.058 -14.495 -21.958 1.00 40.38 286 ASP A C 1
ATOM 2307 O O . ASP A 1 286 ? 4.641 -15.153 -21.002 1.00 40.38 286 ASP A O 1
ATOM 2311 N N . ASP A 1 287 ? 6.304 -14.659 -22.415 1.00 42.50 287 ASP A N 1
ATOM 2312 C CA . ASP A 1 287 ? 7.245 -15.643 -21.858 1.00 42.50 287 ASP A CA 1
ATOM 2313 C C . ASP A 1 287 ? 7.746 -15.237 -20.462 1.00 42.50 287 ASP A C 1
ATOM 2315 O O . ASP A 1 287 ? 7.894 -16.081 -19.574 1.00 42.50 287 ASP A O 1
ATOM 2319 N N . ASN A 1 288 ? 7.922 -13.933 -20.225 1.00 46.09 288 ASN A N 1
ATOM 2320 C CA . ASN A 1 288 ? 8.313 -13.404 -18.917 1.00 46.09 288 ASN A CA 1
ATOM 2321 C C . ASN A 1 288 ? 7.200 -13.552 -17.867 1.00 46.09 288 ASN A C 1
ATOM 2323 O O . ASN A 1 288 ? 7.497 -13.830 -16.705 1.00 46.09 288 ASN A O 1
ATOM 2327 N N . ILE A 1 289 ? 5.928 -13.437 -18.273 1.00 45.41 289 ILE A N 1
ATOM 2328 C CA . ILE A 1 289 ? 4.768 -13.654 -17.393 1.00 45.41 289 ILE A CA 1
ATOM 2329 C C . ILE A 1 289 ? 4.698 -15.126 -16.966 1.00 45.41 289 ILE A C 1
ATOM 2331 O O . ILE A 1 289 ? 4.599 -15.424 -15.775 1.00 45.41 289 ILE A O 1
ATOM 2335 N N . ASN A 1 290 ? 4.848 -16.064 -17.907 1.00 42.59 290 ASN A N 1
ATOM 2336 C CA . ASN A 1 290 ? 4.857 -17.499 -17.599 1.00 42.59 290 ASN A CA 1
ATOM 2337 C C . ASN A 1 290 ? 6.032 -17.896 -16.691 1.00 42.59 290 ASN A C 1
ATOM 2339 O O . ASN A 1 290 ? 5.876 -18.728 -15.797 1.00 42.59 290 ASN A O 1
ATOM 2343 N N . MET A 1 291 ? 7.195 -17.272 -16.872 1.00 49.25 291 MET A N 1
ATOM 2344 C CA . MET A 1 291 ? 8.385 -17.515 -16.058 1.00 49.25 291 MET A CA 1
ATOM 2345 C C . MET A 1 291 ? 8.259 -16.925 -14.644 1.00 49.25 291 MET A C 1
ATOM 2347 O O . MET A 1 291 ? 8.649 -17.583 -13.680 1.00 49.25 291 MET A O 1
ATOM 2351 N N . ALA A 1 292 ? 7.637 -15.751 -14.488 1.00 49.25 292 ALA A N 1
ATOM 2352 C CA . ALA A 1 292 ? 7.289 -15.192 -13.181 1.00 49.25 292 ALA A CA 1
ATOM 2353 C C . ALA A 1 292 ? 6.247 -16.061 -12.458 1.00 49.25 292 ALA A C 1
ATOM 2355 O O . ALA A 1 292 ? 6.387 -16.328 -11.264 1.00 49.25 292 ALA A O 1
ATOM 2356 N N . MET A 1 293 ? 5.244 -16.576 -13.176 1.00 51.62 293 MET A N 1
ATOM 2357 C CA . MET A 1 293 ? 4.263 -17.513 -12.622 1.00 51.62 293 MET A CA 1
ATOM 2358 C C . MET A 1 293 ? 4.898 -18.850 -12.219 1.00 51.62 293 MET A C 1
ATOM 2360 O O . MET A 1 293 ? 4.592 -19.361 -11.144 1.00 51.62 293 MET A O 1
ATOM 2364 N N . GLU A 1 294 ? 5.817 -19.409 -13.010 1.00 55.25 294 GLU A N 1
ATOM 2365 C CA . GLU A 1 294 ? 6.566 -20.620 -12.640 1.00 55.25 294 GLU A CA 1
ATOM 2366 C C . GLU A 1 294 ? 7.545 -20.377 -11.481 1.00 55.25 294 GLU A C 1
ATOM 2368 O O . GLU A 1 294 ? 7.666 -21.221 -10.591 1.00 55.25 294 GLU A O 1
ATOM 2373 N N . ALA A 1 295 ? 8.175 -19.201 -11.403 1.00 55.25 295 ALA A N 1
ATOM 2374 C CA . ALA A 1 295 ? 8.968 -18.793 -10.244 1.00 55.25 295 ALA A CA 1
ATOM 2375 C C . ALA A 1 295 ? 8.092 -18.625 -8.987 1.00 55.25 295 ALA A C 1
ATOM 2377 O O . ALA A 1 295 ? 8.473 -19.041 -7.895 1.00 55.25 295 ALA A O 1
ATOM 2378 N N . MET A 1 296 ? 6.873 -18.097 -9.111 1.00 56.22 296 MET A N 1
ATOM 2379 C CA . MET A 1 296 ? 5.922 -18.019 -7.995 1.00 56.22 296 MET A CA 1
ATOM 2380 C C . MET A 1 296 ? 5.393 -19.403 -7.576 1.00 56.22 296 MET A C 1
ATOM 2382 O O . MET A 1 296 ? 5.246 -19.675 -6.378 1.00 56.22 296 MET A O 1
ATOM 2386 N N . LYS A 1 297 ? 5.178 -20.319 -8.528 1.00 59.44 297 LYS A N 1
ATOM 2387 C CA . LYS A 1 297 ? 4.833 -21.728 -8.261 1.00 59.44 297 LYS A CA 1
ATOM 2388 C C . LYS A 1 297 ? 5.992 -22.512 -7.632 1.00 59.44 297 LYS A C 1
ATOM 2390 O O . LYS A 1 297 ? 5.765 -23.389 -6.799 1.00 59.44 297 LYS A O 1
ATOM 2395 N N . SER A 1 298 ? 7.244 -22.208 -7.974 1.00 54.84 298 SER A N 1
ATOM 2396 C CA . SER A 1 298 ? 8.411 -22.863 -7.366 1.00 54.84 298 SER A CA 1
ATOM 2397 C C . SER A 1 298 ? 8.643 -22.397 -5.922 1.00 54.84 298 SER A C 1
ATOM 2399 O O . SER A 1 298 ? 8.958 -23.221 -5.061 1.00 54.84 298 SER A O 1
ATOM 2401 N N . LEU A 1 299 ? 8.349 -21.127 -5.612 1.00 52.59 299 LEU A N 1
ATOM 2402 C CA . LEU A 1 299 ? 8.388 -20.562 -4.253 1.00 52.59 299 LEU A CA 1
ATOM 2403 C C . LEU A 1 299 ? 7.275 -21.078 -3.317 1.00 52.59 299 LEU A C 1
ATOM 2405 O O . LEU A 1 299 ? 7.325 -20.820 -2.110 1.00 52.59 299 LEU A O 1
ATOM 2409 N N . THR A 1 300 ? 6.271 -21.787 -3.842 1.00 47.19 300 THR A N 1
ATOM 2410 C CA . THR A 1 300 ? 5.125 -22.321 -3.082 1.00 47.19 300 THR A CA 1
ATOM 2411 C C . THR A 1 300 ? 5.180 -23.831 -2.848 1.00 47.19 300 THR A C 1
ATOM 2413 O O . THR A 1 300 ? 4.353 -24.345 -2.092 1.00 47.19 300 THR A O 1
ATOM 2416 N N . ARG A 1 301 ? 6.171 -24.560 -3.391 1.00 44.53 301 ARG A N 1
ATOM 2417 C CA . ARG A 1 301 ? 6.316 -25.995 -3.096 1.00 44.53 301 ARG A CA 1
ATOM 2418 C C . ARG A 1 301 ? 6.654 -26.207 -1.610 1.00 44.53 301 ARG A C 1
ATOM 2420 O O . ARG A 1 301 ? 7.695 -25.729 -1.152 1.00 44.53 301 ARG A O 1
ATOM 2427 N N . PRO A 1 302 ? 5.824 -26.932 -0.834 1.00 40.38 302 PRO A N 1
ATOM 2428 C CA . PRO A 1 302 ? 6.207 -27.347 0.507 1.00 40.38 302 PRO A CA 1
ATOM 2429 C C . PRO A 1 302 ? 7.442 -28.247 0.397 1.00 40.38 302 PRO A C 1
ATOM 2431 O O . PRO A 1 302 ? 7.494 -29.138 -0.450 1.00 40.38 302 PRO A O 1
ATOM 2434 N N . GLY A 1 303 ? 8.452 -27.960 1.222 1.00 39.06 303 GLY A N 1
ATOM 2435 C CA . GLY A 1 303 ? 9.734 -28.659 1.225 1.00 39.06 303 GLY A CA 1
ATOM 2436 C C . GLY A 1 303 ? 9.560 -30.174 1.155 1.00 39.06 303 GLY A C 1
ATOM 2437 O O . GLY A 1 303 ? 8.762 -30.752 1.894 1.00 39.06 303 GLY A O 1
ATOM 2438 N N . GLY A 1 304 ? 10.304 -30.787 0.234 1.00 33.84 304 GLY A N 1
ATOM 2439 C CA . GLY A 1 304 ? 10.293 -32.220 -0.007 1.00 33.84 304 GLY A CA 1
ATOM 2440 C C . GLY A 1 304 ? 10.484 -33.011 1.283 1.00 33.84 304 GLY A C 1
ATOM 2441 O O . GLY A 1 304 ? 11.381 -32.747 2.084 1.00 33.84 304 GLY A O 1
ATOM 2442 N N . SER A 1 305 ? 9.611 -33.996 1.459 1.00 35.94 305 SER A N 1
ATOM 2443 C CA . SER A 1 305 ? 9.716 -35.047 2.456 1.00 35.94 305 SER A CA 1
ATOM 2444 C C . SER A 1 305 ? 11.088 -35.718 2.392 1.00 35.94 305 SER A C 1
ATOM 2446 O O . SER A 1 305 ? 11.462 -36.303 1.375 1.00 35.94 305 SER A O 1
ATOM 2448 N N . VAL A 1 306 ? 11.810 -35.666 3.509 1.00 38.12 306 VAL A N 1
ATOM 2449 C CA . VAL A 1 306 ? 12.945 -36.545 3.802 1.00 38.12 306 VAL A CA 1
ATOM 2450 C C . VAL A 1 306 ? 12.456 -38.000 3.718 1.00 38.12 306 VAL A C 1
ATOM 2452 O O . VAL A 1 306 ? 11.440 -38.315 4.345 1.00 38.12 306 VAL A O 1
ATOM 2455 N N . PRO A 1 307 ? 13.124 -38.909 2.985 1.00 35.56 307 PRO A N 1
ATOM 2456 C CA . PRO A 1 307 ? 12.713 -40.304 2.961 1.00 35.56 307 PRO A CA 1
ATOM 2457 C C . PRO A 1 307 ? 13.071 -40.962 4.299 1.00 35.56 307 PRO A C 1
ATOM 2459 O O . PRO A 1 307 ? 14.244 -41.159 4.621 1.00 35.56 307 PRO A O 1
ATOM 2462 N N . LEU A 1 308 ? 12.049 -41.299 5.094 1.00 33.16 308 LEU A N 1
ATOM 2463 C CA . LEU A 1 308 ? 12.203 -42.153 6.268 1.00 33.16 308 LEU A CA 1
ATOM 2464 C C . LEU A 1 308 ? 12.540 -43.576 5.804 1.00 33.16 308 LEU A C 1
ATOM 2466 O O . 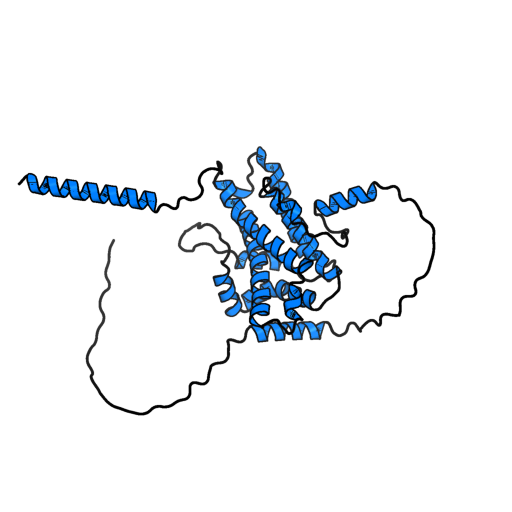LEU A 1 308 ? 11.702 -44.296 5.263 1.00 33.16 308 LEU A O 1
ATOM 2470 N N . SER A 1 309 ? 13.785 -43.974 6.047 1.00 33.69 309 SER A N 1
ATOM 2471 C CA . SER A 1 309 ? 14.260 -45.345 5.900 1.00 33.69 309 SER A CA 1
ATOM 2472 C C . SER A 1 309 ? 13.562 -46.259 6.909 1.00 33.69 309 SER A C 1
ATOM 2474 O O . SER A 1 309 ? 13.808 -46.196 8.114 1.00 33.69 309 SER A O 1
ATOM 2476 N N . THR A 1 310 ? 12.728 -47.158 6.402 1.00 38.03 310 THR A N 1
ATOM 2477 C CA . THR A 1 310 ? 12.126 -48.277 7.129 1.00 38.03 310 THR A CA 1
ATOM 2478 C C . THR A 1 310 ? 13.185 -49.253 7.646 1.00 38.03 310 THR A C 1
ATOM 2480 O O . THR A 1 310 ? 13.840 -49.936 6.858 1.00 38.03 310 THR A O 1
ATOM 2483 N N . LYS A 1 311 ? 13.293 -49.394 8.970 1.00 31.81 311 LYS A N 1
ATOM 2484 C CA . LYS A 1 311 ? 13.782 -50.615 9.629 1.00 31.81 311 LYS A CA 1
ATOM 2485 C C . LYS A 1 311 ? 12.955 -50.881 10.887 1.00 31.81 311 LYS A C 1
ATOM 2487 O O . LYS A 1 311 ? 13.156 -50.259 11.922 1.00 31.81 311 LYS A O 1
ATOM 2492 N N . GLN A 1 312 ? 12.028 -51.827 10.770 1.00 35.31 312 GLN A N 1
ATOM 2493 C CA . GLN A 1 312 ? 11.540 -52.642 11.885 1.00 35.31 312 GLN A CA 1
ATOM 2494 C C . GLN A 1 312 ? 12.513 -53.827 12.047 1.00 35.31 312 GLN A C 1
ATOM 2496 O O . GLN A 1 312 ? 13.079 -54.268 11.041 1.00 35.31 312 GLN A O 1
ATOM 2501 N N . PRO A 1 313 ? 12.728 -54.350 13.270 1.00 40.16 313 PRO A N 1
ATOM 2502 C CA . PRO A 1 313 ? 11.876 -55.473 13.668 1.00 40.16 313 PRO A CA 1
ATOM 2503 C C . PRO A 1 313 ? 11.530 -55.576 15.172 1.00 40.16 313 PRO A C 1
ATOM 2505 O O . PRO A 1 313 ? 12.248 -55.110 16.047 1.00 40.16 313 PRO A O 1
ATOM 2508 N N . SER A 1 314 ? 10.394 -56.248 15.403 1.00 31.12 314 SER A N 1
ATOM 2509 C CA . SER A 1 314 ? 10.038 -57.172 16.500 1.00 31.12 314 SER A CA 1
ATOM 2510 C C . SER A 1 314 ? 10.461 -56.876 17.950 1.00 31.12 314 SER A C 1
ATOM 2512 O O . SER A 1 314 ? 11.625 -57.025 18.298 1.00 31.12 314 SER A O 1
ATOM 2514 N N . SER A 1 315 ? 9.481 -56.741 18.854 1.00 31.00 315 SER A N 1
ATOM 2515 C CA . SER A 1 315 ? 9.015 -57.871 19.686 1.00 31.00 315 SER A CA 1
ATOM 2516 C C . SER A 1 315 ? 7.963 -57.441 20.723 1.00 31.00 315 SER A C 1
ATOM 2518 O O . SER A 1 315 ? 8.211 -56.556 21.532 1.00 31.00 315 SER A O 1
ATOM 2520 N N . SER A 1 316 ? 6.816 -58.128 20.707 1.00 33.09 316 SER A N 1
ATOM 2521 C CA . SER A 1 316 ? 6.079 -58.659 21.866 1.00 33.09 316 SER A CA 1
ATOM 2522 C C . SER A 1 316 ? 6.111 -57.882 23.197 1.00 33.09 316 SER A C 1
ATOM 2524 O O . SER A 1 316 ? 7.060 -58.018 23.967 1.00 33.09 316 SER A O 1
ATOM 2526 N N . LYS A 1 317 ? 4.958 -57.319 23.587 1.00 34.88 317 LYS A N 1
ATOM 2527 C CA . LYS A 1 317 ? 4.157 -57.825 24.724 1.00 34.88 317 LYS A CA 1
ATOM 2528 C C . LYS A 1 317 ? 2.784 -57.141 24.779 1.00 34.88 317 LYS A C 1
ATOM 2530 O O . LYS A 1 317 ? 2.682 -55.923 24.714 1.00 34.88 317 LYS A O 1
ATOM 2535 N N . ARG A 1 318 ? 1.745 -57.974 24.890 1.00 34.47 318 ARG A N 1
ATOM 2536 C CA . ARG A 1 318 ? 0.357 -57.617 25.217 1.00 34.47 318 ARG A CA 1
ATOM 2537 C C . ARG A 1 318 ? 0.267 -57.022 26.622 1.00 34.47 318 ARG A C 1
ATOM 2539 O O . ARG A 1 318 ? 0.875 -57.582 27.532 1.00 34.47 318 ARG A O 1
ATOM 2546 N N . MET A 1 319 ? -0.612 -56.041 26.802 1.00 31.14 319 MET A N 1
ATOM 2547 C CA . MET A 1 319 ? -1.579 -56.029 27.904 1.00 31.14 319 MET A CA 1
ATOM 2548 C C . MET A 1 319 ? -2.763 -55.122 27.539 1.00 31.14 319 MET A C 1
ATOM 2550 O O . MET A 1 319 ? -2.579 -53.947 27.237 1.00 31.14 319 MET A O 1
ATOM 2554 N N . ASP A 1 320 ? -3.947 -55.733 27.515 1.00 33.72 320 ASP A N 1
ATOM 2555 C CA . ASP A 1 320 ? -5.268 -55.122 27.341 1.00 33.72 320 ASP A CA 1
ATOM 2556 C C . ASP A 1 320 ? -5.770 -54.457 28.643 1.00 33.72 320 ASP A C 1
ATOM 2558 O O . ASP A 1 320 ? -5.140 -54.623 29.690 1.00 33.72 320 ASP A O 1
ATOM 2562 N N . TRP A 1 321 ? -6.960 -53.828 28.543 1.00 31.50 321 TRP A N 1
ATOM 2563 C CA . TRP A 1 321 ? -7.866 -53.269 29.581 1.00 31.50 321 TRP A CA 1
ATOM 2564 C C . TRP A 1 321 ? -7.642 -51.766 29.891 1.00 31.50 321 TRP A C 1
ATOM 2566 O O . TRP A 1 321 ? -6.527 -51.384 30.211 1.00 31.50 321 TRP A O 1
ATOM 2576 N N . LEU A 1 322 ? -8.591 -50.810 29.855 1.00 30.41 322 LEU A N 1
ATOM 2577 C CA . LEU A 1 322 ? -10.065 -50.699 29.724 1.00 30.41 322 LEU A CA 1
ATOM 2578 C C . LEU A 1 322 ? -10.395 -49.237 29.282 1.00 30.41 322 LEU A C 1
ATOM 2580 O O . LEU A 1 322 ? -9.676 -48.319 29.666 1.00 30.41 322 LEU A O 1
ATOM 2584 N N . LEU A 1 323 ? -11.361 -48.983 28.379 1.00 33.09 323 LEU A N 1
ATOM 2585 C CA . LEU A 1 323 ? -12.689 -48.344 28.617 1.00 33.09 323 LEU A CA 1
ATOM 2586 C C . LEU A 1 323 ? -12.730 -47.412 29.863 1.00 33.09 323 LEU A C 1
ATOM 2588 O O . LEU A 1 323 ? -12.407 -47.863 30.951 1.00 33.09 323 LEU A O 1
ATOM 2592 N N . THR A 1 324 ? -13.157 -46.137 29.883 1.00 33.72 324 THR A N 1
ATOM 2593 C CA . THR A 1 324 ? -14.260 -45.394 29.219 1.00 33.72 324 THR A CA 1
ATOM 2594 C C . THR A 1 324 ? -14.165 -43.891 29.644 1.00 33.72 324 THR A C 1
ATOM 2596 O O . THR A 1 324 ? -13.397 -43.590 30.558 1.00 33.72 324 THR A O 1
ATOM 2599 N N . PRO A 1 325 ? -14.932 -42.945 29.050 1.00 45.06 325 PRO A N 1
ATOM 2600 C CA . PRO A 1 325 ? -14.849 -41.494 29.277 1.00 45.06 325 PRO A CA 1
ATOM 2601 C C . PRO A 1 325 ? -15.940 -40.940 30.223 1.00 45.06 325 PRO A C 1
ATOM 2603 O O . PRO A 1 325 ? -17.052 -41.459 30.265 1.00 45.06 325 PRO A O 1
ATOM 2606 N N . MET A 1 326 ? -15.649 -39.849 30.942 1.00 30.89 326 MET A N 1
ATOM 2607 C CA . MET A 1 326 ? -16.613 -38.984 31.659 1.00 30.89 326 MET A CA 1
ATOM 2608 C C . MET A 1 326 ? -15.833 -37.732 32.126 1.00 30.89 326 MET A C 1
ATOM 2610 O O . MET A 1 326 ? -14.762 -37.882 32.698 1.00 30.89 326 MET A O 1
ATOM 2614 N N . PHE A 1 327 ? -16.188 -36.485 31.803 1.00 31.64 327 PHE A N 1
ATOM 2615 C CA . PHE A 1 327 ? -17.284 -35.731 32.417 1.00 31.64 327 PHE A CA 1
ATOM 2616 C C . PHE A 1 327 ? -17.609 -34.463 31.598 1.00 31.64 327 PHE A C 1
ATOM 2618 O O . PHE A 1 327 ? -16.750 -33.609 31.382 1.00 31.64 327 PHE A O 1
ATOM 2625 N N . LEU A 1 328 ? -18.883 -34.326 31.220 1.00 34.88 328 LEU A N 1
ATOM 2626 C CA . LEU A 1 328 ? -19.608 -33.052 31.187 1.00 34.88 328 LEU A CA 1
ATOM 2627 C C . LEU A 1 328 ? -19.925 -32.655 32.641 1.00 34.88 328 LEU A C 1
ATOM 2629 O O . LEU A 1 328 ? -20.388 -33.521 33.376 1.00 34.88 328 LEU A O 1
ATOM 2633 N N . CYS A 1 329 ? -19.776 -31.381 33.020 1.00 31.64 329 CYS A N 1
ATOM 2634 C CA . CYS A 1 329 ? -20.858 -30.575 33.620 1.00 31.64 329 CYS A CA 1
ATOM 2635 C C . CYS A 1 329 ? -20.382 -29.187 34.080 1.00 31.64 329 CYS A C 1
ATOM 2637 O O . CYS A 1 329 ? -19.441 -29.090 34.857 1.00 31.64 329 CYS A O 1
ATOM 2639 N N . MET A 1 330 ? -21.149 -28.178 33.645 1.00 34.84 330 MET A N 1
ATOM 2640 C CA . MET A 1 330 ? -21.659 -27.017 34.394 1.00 34.84 330 MET A CA 1
ATOM 2641 C C . MET A 1 330 ? -20.687 -26.113 35.166 1.00 34.84 330 MET A C 1
ATOM 2643 O O . MET A 1 330 ? -20.020 -26.554 36.088 1.00 34.84 330 MET A O 1
ATOM 2647 N N . TYR A 1 331 ? -20.797 -24.801 34.937 1.00 40.38 331 TYR A N 1
ATOM 2648 C CA . TYR A 1 331 ? -21.427 -23.932 35.938 1.00 40.38 331 TYR A CA 1
ATOM 2649 C C . TYR A 1 331 ? -22.012 -22.664 35.297 1.00 40.38 331 TYR A C 1
ATOM 2651 O O . TYR A 1 331 ? -21.470 -22.147 34.322 1.00 40.38 331 TYR A O 1
ATOM 2659 N N . GLN A 1 332 ? -23.172 -22.288 35.841 1.00 50.38 332 GLN A N 1
ATOM 2660 C CA . GLN A 1 332 ? -23.974 -21.089 35.588 1.00 50.38 332 GLN A CA 1
ATOM 2661 C C . GLN A 1 332 ? -23.245 -19.799 35.954 1.00 50.38 332 GLN A C 1
ATOM 2663 O O . GLN A 1 332 ? -22.402 -19.855 36.880 1.00 50.38 332 GLN A O 1
#